Protein AF-A0AAD5G4I8-F1 (afdb_monomer_lite)

Radius of gyration: 45.03 Å; chains: 1; bounding box: 117×82×117 Å

Organism: Ambrosia artemisiifolia (NCBI:txid4212)

Secondary structure (DSSP, 8-state):
-----PPPPHHHHHHHHHTTTTTTS-S----------------------GGGSTTSSS------STTTTS-TTHHHHHHHHHHHHHHHHHHHHHHHHHHHHHHHHHHHHHHH----SSHHHHHHHHHHHHHHHHHHHHHHHHT--SS--SSS--THHHHHHIIIIIIHHHHHTS-TTTT--HHHHHHHHHHHHTTS--SS--SHHHHHHHHHHHGGGHHHHHHHHHHHHHHHHHHHHHHTSSGGGG-HHHHHHHHHHHHHHHHHHHHHHHHHHHHHHHHHHH---TTSTT---HHHHHHHHHHHHHHHHHHH-------------------------------------

Structure (mmCIF, N/CA/C/O backbone):
data_AF-A0AAD5G4I8-F1
#
_entry.id   AF-A0AAD5G4I8-F1
#
loop_
_atom_site.group_PDB
_atom_site.id
_atom_site.type_symbol
_atom_site.label_atom_id
_atom_site.label_alt_id
_atom_site.label_comp_id
_atom_site.label_asym_id
_atom_site.label_entity_id
_atom_site.label_seq_id
_atom_site.pdbx_PDB_ins_code
_atom_site.Cartn_x
_atom_site.Cartn_y
_atom_site.Cartn_z
_atom_site.occupancy
_atom_site.B_iso_or_equiv
_atom_site.auth_seq_id
_atom_site.auth_comp_id
_atom_site.auth_asym_id
_atom_site.auth_atom_id
_atom_site.pdbx_PDB_model_num
ATOM 1 N N . MET A 1 1 ? -0.154 5.100 29.509 1.00 30.19 1 MET A N 1
ATOM 2 C CA . MET A 1 1 ? 1.284 4.793 29.383 1.00 30.19 1 MET A CA 1
ATOM 3 C C . MET A 1 1 ? 1.665 4.876 27.923 1.00 30.19 1 MET A C 1
ATOM 5 O O . MET A 1 1 ? 1.081 4.149 27.126 1.00 30.19 1 MET A O 1
ATOM 9 N N . GLN A 1 2 ? 2.658 5.707 27.605 1.00 32.97 2 GLN A N 1
ATOM 10 C CA . GLN A 1 2 ? 3.471 5.519 26.409 1.00 32.97 2 GLN A CA 1
ATOM 11 C C . GLN A 1 2 ? 4.283 4.236 26.650 1.00 32.97 2 GLN A C 1
ATOM 13 O O . GLN A 1 2 ? 5.222 4.248 27.445 1.00 32.97 2 GLN A O 1
ATOM 18 N N . LYS A 1 3 ? 3.885 3.107 26.061 1.00 29.80 3 LYS A N 1
ATOM 19 C CA . LYS A 1 3 ? 4.834 2.006 25.874 1.00 29.80 3 LYS A CA 1
ATOM 20 C C . LYS A 1 3 ? 5.597 2.316 24.597 1.00 29.80 3 LYS A C 1
ATOM 22 O O . LYS A 1 3 ? 4.976 2.653 23.593 1.00 29.80 3 LYS A O 1
ATOM 27 N N . HIS A 1 4 ? 6.920 2.211 24.651 1.00 31.14 4 HIS A N 1
ATOM 28 C CA . HIS A 1 4 ? 7.711 2.073 23.438 1.00 31.14 4 HIS A CA 1
ATOM 29 C C . HIS A 1 4 ? 7.167 0.864 22.666 1.00 31.14 4 HIS A C 1
ATOM 31 O O . HIS A 1 4 ? 7.179 -0.252 23.186 1.00 31.14 4 HIS A O 1
ATOM 37 N N . LEU A 1 5 ? 6.658 1.095 21.456 1.00 30.95 5 LEU A N 1
ATOM 38 C CA . LEU A 1 5 ? 6.799 0.099 20.406 1.00 30.95 5 LEU A CA 1
ATOM 39 C C . LEU A 1 5 ? 8.209 0.297 19.870 1.00 30.95 5 LEU A C 1
ATOM 41 O O . LEU A 1 5 ? 8.486 1.305 19.217 1.00 30.95 5 LEU A O 1
ATOM 45 N N . ASP A 1 6 ? 9.105 -0.620 20.214 1.00 31.70 6 ASP A N 1
ATOM 46 C CA . ASP A 1 6 ? 10.438 -0.609 19.635 1.00 31.70 6 ASP A CA 1
ATOM 47 C C . ASP A 1 6 ? 10.321 -0.867 18.121 1.00 31.70 6 ASP A C 1
ATOM 49 O O . ASP A 1 6 ? 9.526 -1.720 17.707 1.00 31.70 6 ASP A O 1
ATOM 53 N N . PRO A 1 7 ? 11.048 -0.121 17.268 1.00 37.78 7 PRO A N 1
ATOM 54 C CA . PRO A 1 7 ? 11.005 -0.351 15.833 1.00 37.78 7 PRO A CA 1
ATOM 55 C C . PRO A 1 7 ? 11.472 -1.770 15.508 1.00 37.78 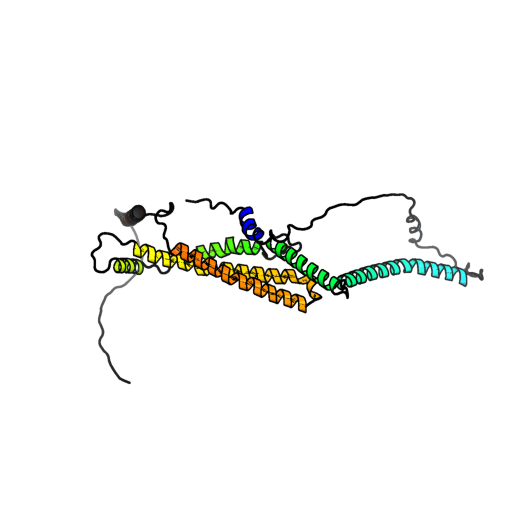7 PRO A C 1
ATOM 57 O O . PRO A 1 7 ? 12.568 -2.166 15.907 1.00 37.78 7 PRO A O 1
ATOM 60 N N . TRP A 1 8 ? 10.653 -2.503 14.749 1.00 37.31 8 TRP A N 1
ATOM 61 C CA . TRP A 1 8 ? 11.014 -3.797 14.168 1.00 37.31 8 TRP A CA 1
ATOM 62 C C . TRP A 1 8 ? 12.380 -3.685 13.487 1.00 37.31 8 TRP A C 1
ATOM 64 O O . TRP A 1 8 ? 12.605 -2.778 12.679 1.00 37.31 8 TRP A O 1
ATOM 74 N N . SER A 1 9 ? 13.301 -4.581 13.827 1.00 35.59 9 SER A N 1
ATOM 75 C CA . SER A 1 9 ? 14.673 -4.497 13.343 1.00 35.59 9 SER A CA 1
ATOM 76 C C . SER A 1 9 ? 14.735 -4.785 11.842 1.00 35.59 9 SER A C 1
ATOM 78 O O . SER A 1 9 ? 13.997 -5.622 11.317 1.00 35.59 9 SER A O 1
ATOM 80 N N . SER A 1 10 ? 15.667 -4.152 11.122 1.00 41.00 10 SER A N 1
ATOM 81 C CA . SER A 1 10 ? 15.856 -4.428 9.686 1.00 41.00 10 SER A CA 1
ATOM 82 C C . SER A 1 10 ? 16.196 -5.901 9.398 1.00 41.00 10 SER A C 1
ATOM 84 O O . SER A 1 10 ? 15.961 -6.385 8.293 1.00 41.00 10 SER A O 1
ATOM 86 N N . SER A 1 11 ? 16.702 -6.632 10.397 1.00 33.00 11 SER A N 1
ATOM 87 C CA . SER A 1 11 ? 16.906 -8.085 10.370 1.00 33.00 11 SER A CA 1
ATOM 88 C C . SER A 1 11 ? 15.609 -8.899 10.271 1.00 33.00 11 SER A C 1
ATOM 90 O O . SER A 1 11 ? 15.616 -9.956 9.647 1.00 33.00 11 SER A O 1
ATOM 92 N N . GLU A 1 12 ? 14.496 -8.429 10.836 1.00 37.12 12 GLU A N 1
ATOM 93 C CA . GLU A 1 12 ? 13.219 -9.160 10.825 1.00 37.12 12 GLU A CA 1
ATOM 94 C C . GLU A 1 12 ? 12.509 -9.022 9.469 1.00 37.12 12 GLU A C 1
ATOM 96 O O . GLU A 1 12 ? 12.056 -10.020 8.908 1.00 37.12 12 GLU A O 1
ATOM 101 N N . TYR A 1 13 ? 12.546 -7.833 8.855 1.00 41.31 13 TYR A N 1
ATOM 102 C CA . TYR A 1 13 ? 12.122 -7.644 7.458 1.00 41.31 13 TYR A CA 1
ATOM 103 C C . TYR A 1 13 ? 12.983 -8.448 6.462 1.00 41.31 13 TYR A C 1
ATOM 105 O O . TYR A 1 13 ? 12.476 -8.956 5.458 1.00 41.31 13 TYR A O 1
ATOM 113 N N . ALA A 1 14 ? 14.278 -8.619 6.750 1.00 34.28 14 ALA A N 1
ATOM 114 C CA . ALA A 1 14 ? 15.173 -9.457 5.952 1.00 34.28 14 ALA A CA 1
ATOM 115 C C . ALA A 1 14 ? 14.933 -10.972 6.142 1.00 34.28 14 ALA A C 1
ATOM 117 O O . ALA A 1 14 ? 15.264 -11.761 5.255 1.00 34.28 14 ALA A O 1
ATOM 118 N N . ALA A 1 15 ? 14.349 -11.407 7.264 1.00 33.91 15 ALA A N 1
ATOM 119 C CA . ALA A 1 15 ? 14.127 -12.827 7.542 1.00 33.91 15 ALA A CA 1
ATOM 120 C C . ALA A 1 15 ? 13.050 -13.444 6.629 1.00 33.91 15 ALA A C 1
ATOM 122 O O . ALA A 1 15 ? 13.239 -14.545 6.110 1.00 33.91 15 ALA A O 1
ATOM 123 N N . MET A 1 16 ? 11.954 -12.720 6.368 1.00 34.59 16 MET A N 1
ATOM 124 C CA . MET A 1 16 ? 10.873 -13.199 5.489 1.00 34.59 16 MET A CA 1
ATOM 125 C C . MET A 1 16 ? 11.272 -13.272 4.007 1.00 34.59 16 MET A C 1
ATOM 127 O O . MET A 1 16 ? 10.704 -14.066 3.263 1.00 34.59 16 MET A O 1
ATOM 131 N N . THR A 1 17 ? 12.253 -12.479 3.568 1.00 36.94 17 THR A N 1
ATOM 132 C CA . THR A 1 17 ? 12.721 -12.457 2.169 1.00 36.94 17 THR A CA 1
ATOM 133 C C . THR A 1 17 ? 13.826 -13.477 1.882 1.00 36.94 17 THR A C 1
ATOM 135 O O . THR A 1 17 ? 13.876 -14.027 0.783 1.00 36.94 17 THR A O 1
ATOM 138 N N . ASN A 1 18 ? 14.686 -13.799 2.854 1.00 33.69 18 ASN A N 1
ATOM 139 C CA . ASN A 1 18 ? 15.814 -14.717 2.631 1.00 33.69 18 ASN A CA 1
ATOM 140 C C . ASN A 1 18 ? 15.456 -16.214 2.723 1.00 33.69 18 ASN A C 1
ATOM 142 O O . ASN A 1 18 ? 16.206 -17.045 2.211 1.00 33.69 18 ASN A O 1
ATOM 146 N N . ALA A 1 19 ? 14.302 -16.573 3.297 1.00 32.50 19 ALA A N 1
ATOM 147 C CA . ALA A 1 19 ? 13.879 -17.970 3.469 1.00 32.50 19 ALA A CA 1
ATOM 148 C C . ALA A 1 19 ? 13.586 -18.733 2.154 1.00 32.50 19 ALA A C 1
ATOM 150 O O . ALA A 1 19 ? 13.509 -19.958 2.172 1.00 32.50 19 ALA A O 1
ATOM 151 N N . VAL A 1 20 ? 13.436 -18.033 1.022 1.00 35.66 20 VAL A N 1
ATOM 152 C CA . VAL A 1 20 ? 13.152 -18.632 -0.302 1.00 35.66 20 VAL A CA 1
ATOM 153 C C . VAL A 1 20 ? 14.383 -18.627 -1.225 1.00 35.66 20 VAL A C 1
ATOM 155 O O . VAL A 1 20 ? 14.449 -19.401 -2.176 1.00 35.66 20 VAL A O 1
ATOM 158 N N . MET A 1 21 ? 15.388 -17.790 -0.947 1.00 34.56 21 MET A N 1
ATOM 159 C CA . MET A 1 21 ? 16.513 -17.549 -1.866 1.00 34.56 21 MET A CA 1
ATOM 160 C C . MET A 1 21 ? 17.719 -18.484 -1.643 1.00 34.56 21 MET A C 1
ATOM 162 O O . MET A 1 21 ? 18.584 -18.604 -2.510 1.00 34.56 21 MET A O 1
ATOM 166 N N . PHE A 1 22 ? 17.800 -19.147 -0.484 1.00 31.77 22 PHE A N 1
ATOM 167 C CA . PHE A 1 22 ? 19.028 -19.818 -0.032 1.00 31.77 22 PHE A CA 1
ATOM 168 C C . PHE A 1 22 ? 19.237 -21.261 -0.536 1.00 31.77 22 PHE A C 1
ATOM 170 O O . PHE A 1 22 ? 20.333 -21.794 -0.382 1.00 31.77 22 PHE A O 1
ATOM 177 N N . ASP A 1 23 ? 18.234 -21.885 -1.164 1.00 32.41 23 ASP A N 1
ATOM 178 C CA . ASP A 1 23 ? 18.285 -23.301 -1.590 1.00 32.41 23 ASP A CA 1
ATOM 179 C C . ASP A 1 23 ? 18.800 -23.503 -3.037 1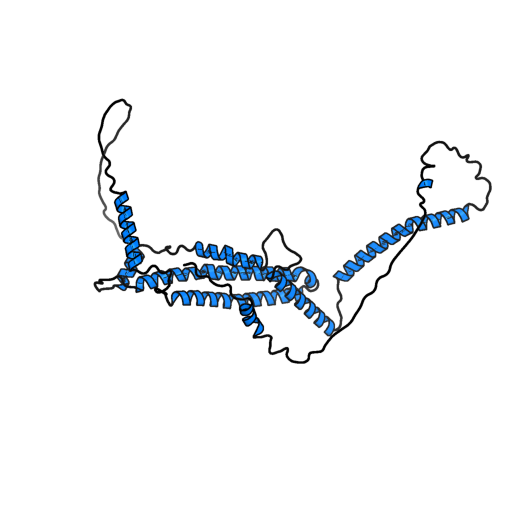.00 32.41 23 ASP A C 1
ATOM 181 O O . ASP A 1 23 ? 18.951 -24.625 -3.515 1.00 32.41 23 ASP A O 1
ATOM 185 N N . VAL A 1 24 ? 19.089 -22.411 -3.762 1.00 34.56 24 VAL A N 1
ATOM 186 C CA . VAL A 1 24 ? 19.434 -22.443 -5.203 1.00 34.56 24 VAL A CA 1
ATOM 187 C C . VAL A 1 24 ? 20.889 -22.042 -5.495 1.00 34.56 24 VAL A C 1
ATOM 189 O O . VAL A 1 24 ? 21.464 -22.502 -6.479 1.00 34.56 24 VAL A O 1
ATOM 192 N N . LEU A 1 25 ? 21.519 -21.221 -4.647 1.00 31.67 25 LEU A N 1
ATOM 193 C CA . LEU A 1 25 ? 22.818 -20.582 -4.925 1.00 31.67 25 LEU A CA 1
ATOM 194 C C . LEU A 1 25 ? 23.975 -21.122 -4.064 1.00 31.67 25 LEU A C 1
ATOM 196 O O . LEU A 1 25 ? 24.821 -20.369 -3.588 1.00 31.67 25 LEU A O 1
ATOM 200 N N . LEU A 1 26 ? 24.027 -22.447 -3.888 1.00 32.38 26 LEU A N 1
ATOM 201 C CA . LEU A 1 26 ? 25.109 -23.145 -3.172 1.00 32.38 26 LEU A CA 1
ATOM 202 C C . LEU A 1 26 ? 25.827 -24.200 -4.040 1.00 32.38 26 LEU A C 1
ATOM 204 O O . LEU A 1 26 ? 26.319 -25.215 -3.546 1.00 32.38 26 LEU A O 1
ATOM 208 N N . LYS A 1 27 ? 25.908 -23.943 -5.352 1.00 33.22 27 LYS A N 1
ATOM 209 C CA . LYS A 1 27 ? 26.786 -24.652 -6.294 1.00 33.22 27 LYS A CA 1
ATOM 210 C C . LYS A 1 27 ? 27.560 -23.669 -7.173 1.00 33.22 27 LYS A C 1
ATOM 212 O O . LYS A 1 27 ? 27.016 -22.662 -7.605 1.00 33.22 27 LYS A O 1
ATOM 217 N N . ASP A 1 28 ? 28.815 -24.031 -7.423 1.00 29.05 28 ASP A N 1
ATOM 218 C CA . ASP A 1 28 ? 29.695 -23.536 -8.487 1.00 29.05 28 ASP A CA 1
ATOM 219 C C . ASP A 1 28 ? 29.985 -22.017 -8.506 1.00 29.05 28 ASP A C 1
ATOM 221 O O . ASP A 1 28 ? 29.555 -21.279 -9.389 1.00 29.05 28 ASP A O 1
ATOM 225 N N . GLY A 1 29 ? 30.808 -21.555 -7.556 1.00 30.61 29 GLY A N 1
ATOM 226 C CA . GLY A 1 29 ? 31.489 -20.251 -7.638 1.00 30.61 29 GLY A CA 1
ATOM 227 C C . GLY A 1 29 ? 32.906 -20.350 -8.230 1.00 30.61 29 GLY A C 1
ATOM 228 O O . GLY A 1 29 ? 33.532 -21.404 -8.149 1.00 30.61 29 GLY A O 1
ATOM 229 N N . VAL A 1 30 ? 33.445 -19.246 -8.774 1.00 28.61 30 VAL A N 1
ATOM 230 C CA . VAL A 1 30 ? 34.886 -19.052 -9.078 1.00 28.61 30 VAL A CA 1
ATOM 231 C C . VAL A 1 30 ? 35.234 -17.548 -9.186 1.00 28.61 30 VAL A C 1
ATOM 233 O O . VAL A 1 30 ? 34.347 -16.701 -9.139 1.00 28.61 30 VAL A O 1
ATOM 236 N N . ILE A 1 31 ? 36.530 -17.207 -9.223 1.00 28.59 31 ILE A N 1
ATOM 237 C CA . ILE A 1 31 ? 37.108 -15.967 -8.668 1.00 28.59 31 ILE A CA 1
ATOM 238 C C . ILE A 1 31 ? 37.869 -15.079 -9.697 1.00 28.59 31 ILE A C 1
ATOM 240 O O . ILE A 1 31 ? 38.661 -15.598 -10.472 1.00 28.59 31 ILE A O 1
ATOM 244 N N . ASN A 1 32 ? 37.767 -13.747 -9.522 1.00 28.84 32 ASN A N 1
ATOM 245 C CA . ASN A 1 32 ? 38.851 -12.721 -9.530 1.00 28.84 32 ASN A CA 1
ATOM 246 C C . ASN A 1 32 ? 39.501 -12.078 -10.806 1.00 28.84 32 ASN A C 1
ATOM 248 O O . ASN A 1 32 ? 39.995 -12.758 -11.698 1.00 28.84 32 ASN A O 1
ATOM 252 N N . SER A 1 33 ? 39.760 -10.756 -10.671 1.00 29.09 33 SER A N 1
ATOM 253 C CA . SER A 1 33 ? 41.022 -9.990 -10.943 1.00 29.09 33 SER A CA 1
ATOM 254 C C . SER A 1 33 ? 41.371 -9.273 -12.286 1.00 29.09 33 SER A C 1
ATOM 256 O O . SER A 1 33 ? 41.194 -9.817 -13.369 1.00 29.09 33 SER A O 1
ATOM 258 N N . GLY A 1 34 ? 42.002 -8.076 -12.153 1.00 25.86 34 GLY A N 1
ATOM 259 C CA . GLY A 1 34 ? 42.704 -7.244 -13.180 1.00 25.86 34 GLY A CA 1
ATOM 260 C C . GLY A 1 34 ? 41.844 -6.161 -13.880 1.00 25.86 34 GLY A C 1
ATOM 261 O O . GLY A 1 34 ? 40.664 -6.407 -14.089 1.00 25.86 34 GLY A O 1
ATOM 262 N N . GLY A 1 35 ? 42.292 -4.952 -14.286 1.00 26.86 35 GLY A N 1
ATOM 263 C CA . GLY A 1 35 ? 43.590 -4.219 -14.246 1.00 26.86 35 GLY A CA 1
ATOM 264 C C . GLY A 1 35 ? 43.816 -3.408 -15.559 1.00 26.86 35 GLY A C 1
ATOM 265 O O . GLY A 1 35 ? 43.422 -3.901 -16.610 1.00 26.86 35 GLY A O 1
ATOM 266 N N . ASP A 1 36 ? 44.415 -2.203 -15.655 1.00 25.17 36 ASP A N 1
ATOM 267 C CA . ASP A 1 36 ? 44.951 -1.232 -14.668 1.00 25.17 36 ASP A CA 1
ATOM 268 C C . ASP A 1 36 ? 45.035 0.224 -15.276 1.00 25.17 36 ASP A C 1
ATOM 270 O O . ASP A 1 36 ? 44.140 0.618 -16.022 1.00 25.17 36 ASP A O 1
ATOM 274 N N . THR A 1 37 ? 46.066 1.039 -14.975 1.00 28.28 37 THR A N 1
ATOM 275 C CA . THR A 1 37 ? 46.135 2.531 -15.085 1.00 2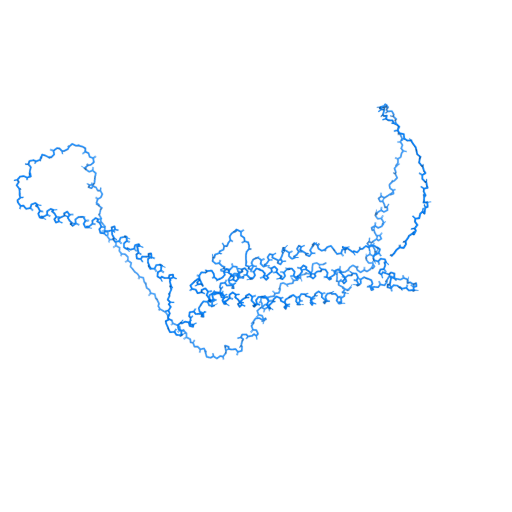8.28 37 THR A CA 1
ATOM 276 C C . THR A 1 37 ? 47.173 3.064 -16.113 1.00 28.28 37 THR A C 1
ATOM 278 O O . THR A 1 37 ? 48.069 2.306 -16.471 1.00 28.28 37 THR A O 1
ATOM 281 N N . THR A 1 38 ? 47.137 4.358 -16.538 1.00 26.25 38 THR A N 1
ATOM 282 C CA . THR A 1 38 ? 48.308 5.293 -16.764 1.00 26.25 38 THR A CA 1
ATOM 283 C C . THR A 1 38 ? 47.903 6.694 -17.333 1.00 26.25 38 THR A C 1
ATOM 285 O O . THR A 1 38 ? 46.816 6.853 -17.879 1.00 26.25 38 THR A O 1
ATOM 288 N N . VAL A 1 39 ? 48.765 7.726 -17.180 1.00 26.50 39 VAL A N 1
ATOM 289 C CA . VAL A 1 39 ? 48.616 9.182 -17.510 1.00 26.50 39 VAL A CA 1
ATOM 290 C C . VAL A 1 39 ? 49.921 9.736 -18.152 1.00 26.50 39 VAL A C 1
ATOM 292 O O . VAL A 1 39 ? 50.941 9.104 -17.907 1.00 26.50 39 VAL A O 1
ATOM 295 N N . ILE A 1 40 ? 49.926 10.871 -18.912 1.00 26.44 40 ILE A N 1
ATOM 296 C CA . ILE A 1 40 ? 51.051 11.854 -19.184 1.00 26.44 40 ILE A CA 1
ATOM 297 C C . ILE A 1 40 ? 50.682 12.864 -20.331 1.00 26.44 40 ILE A C 1
ATOM 299 O O . ILE A 1 40 ? 49.738 12.603 -21.067 1.00 26.44 40 ILE A O 1
ATOM 303 N N . SER A 1 41 ? 51.424 13.960 -20.627 1.00 26.34 41 SER A N 1
ATOM 304 C CA . SER A 1 41 ? 51.411 15.317 -20.004 1.00 26.34 41 SER A CA 1
ATOM 305 C C . SER A 1 41 ? 52.277 16.367 -20.778 1.00 26.34 41 SER A C 1
ATOM 307 O O . SER A 1 41 ? 53.381 16.020 -21.186 1.00 26.34 41 SER A O 1
ATOM 309 N N . GLY A 1 42 ? 51.874 17.655 -20.856 1.00 25.61 42 GLY A N 1
ATOM 310 C CA . GLY A 1 42 ? 52.710 18.826 -21.283 1.00 25.61 42 GLY A CA 1
ATOM 311 C C . GLY A 1 42 ? 52.903 19.052 -22.808 1.00 25.61 42 GLY A C 1
ATOM 312 O O . GLY A 1 42 ? 52.572 18.171 -23.589 1.00 25.61 42 GLY A O 1
ATOM 313 N N . GLY A 1 43 ? 53.410 20.194 -23.327 1.00 23.72 43 GLY A N 1
ATOM 314 C CA . GLY A 1 43 ? 53.703 21.522 -22.734 1.00 23.72 43 GLY A CA 1
ATOM 315 C C . GLY A 1 43 ? 54.559 22.461 -23.645 1.00 23.72 43 GLY A C 1
ATOM 316 O O . GLY A 1 43 ? 55.515 21.986 -24.242 1.00 23.72 43 GLY A O 1
ATOM 317 N N . ALA A 1 44 ? 54.257 23.781 -23.679 1.00 27.20 44 ALA A N 1
ATOM 318 C CA . ALA A 1 44 ? 54.952 24.900 -24.393 1.00 27.20 44 ALA A CA 1
ATOM 319 C C . ALA A 1 44 ? 54.980 24.886 -25.958 1.00 27.20 44 ALA A C 1
ATOM 321 O O . ALA A 1 44 ? 54.911 23.828 -26.565 1.00 27.20 44 ALA A O 1
ATOM 322 N N . GLY A 1 45 ? 55.083 26.018 -26.690 1.00 26.14 45 GLY A N 1
ATOM 323 C CA . GLY A 1 45 ? 54.954 27.446 -26.318 1.00 26.14 45 GLY A CA 1
ATOM 324 C C . GLY A 1 45 ? 55.403 28.461 -27.412 1.00 26.14 45 GLY A C 1
ATOM 325 O O . GLY A 1 45 ? 56.140 28.089 -28.318 1.00 26.14 45 GLY A O 1
ATOM 326 N N . ALA A 1 46 ? 55.025 29.745 -27.231 1.00 27.55 46 ALA A N 1
ATOM 327 C CA . ALA A 1 46 ? 55.582 31.002 -27.808 1.00 27.55 46 ALA A CA 1
ATOM 328 C C . ALA A 1 46 ? 54.950 31.719 -29.049 1.00 27.55 46 ALA A C 1
ATOM 330 O O . ALA A 1 46 ? 54.755 31.142 -30.112 1.00 27.55 46 ALA A O 1
ATOM 331 N N . VAL A 1 47 ? 54.821 33.053 -28.874 1.00 30.67 47 VAL A N 1
ATOM 332 C CA . VAL A 1 47 ? 54.589 34.200 -29.804 1.00 30.67 47 VAL A CA 1
ATOM 333 C C . VAL A 1 47 ? 53.194 34.388 -30.446 1.00 30.67 47 VAL A C 1
ATOM 335 O O . VAL A 1 47 ? 52.612 33.478 -31.026 1.00 30.67 47 VAL A O 1
ATOM 338 N N . ASN A 1 48 ? 52.682 35.628 -30.362 1.00 31.92 48 ASN A N 1
ATOM 339 C CA . ASN A 1 48 ? 51.321 36.045 -30.736 1.00 31.92 48 ASN A CA 1
ATOM 340 C C . ASN A 1 48 ? 51.290 36.859 -32.047 1.00 31.92 48 ASN A C 1
ATOM 342 O O . ASN A 1 48 ? 52.262 37.530 -32.384 1.00 31.92 48 ASN A O 1
ATOM 346 N N . GLY A 1 49 ? 50.148 36.861 -32.748 1.00 31.50 49 GLY A N 1
ATOM 347 C CA . GLY A 1 49 ? 49.950 37.576 -34.023 1.00 31.50 49 GLY A CA 1
ATOM 348 C C . GLY A 1 49 ? 49.069 38.835 -33.975 1.00 31.50 49 GLY A C 1
ATOM 349 O O . GLY A 1 49 ? 48.713 39.353 -35.031 1.00 31.50 49 GLY A O 1
ATOM 350 N N . GLU A 1 50 ? 48.674 39.321 -32.794 1.00 39.59 50 GLU A N 1
ATOM 351 C CA . GLU A 1 50 ? 47.651 40.380 -32.664 1.00 39.59 50 GLU A CA 1
ATOM 352 C C . GLU A 1 50 ? 48.145 41.807 -32.985 1.00 39.59 50 GLU A C 1
ATOM 354 O O . GLU A 1 50 ? 47.329 42.690 -33.244 1.00 39.59 50 GLU A O 1
ATOM 359 N N . GLU A 1 51 ? 49.458 42.054 -33.057 1.00 36.84 51 GLU A N 1
ATOM 360 C CA . GLU A 1 51 ? 49.996 43.402 -33.327 1.00 36.84 51 GLU A CA 1
ATOM 361 C C . GLU A 1 51 ? 49.871 43.858 -34.796 1.00 36.84 51 GLU A C 1
ATOM 363 O O . GLU A 1 51 ? 49.968 45.052 -35.077 1.00 36.84 51 GLU A O 1
ATOM 368 N N . LEU A 1 52 ? 49.598 42.954 -35.746 1.00 32.19 52 LEU A N 1
ATOM 369 C CA . LEU A 1 52 ? 49.507 43.300 -37.175 1.00 32.19 52 LEU A CA 1
ATOM 370 C C . LEU A 1 52 ? 48.120 43.776 -37.644 1.00 32.19 52 LEU A C 1
ATOM 372 O O . LEU A 1 52 ? 47.990 44.220 -38.785 1.00 32.19 52 LEU A O 1
ATOM 376 N N . TYR A 1 53 ? 47.084 43.726 -36.799 1.00 36.47 53 TYR A N 1
ATOM 377 C CA . TYR A 1 53 ? 45.715 44.068 -37.219 1.00 36.47 53 TYR A CA 1
ATOM 378 C C . TYR A 1 53 ? 45.368 45.568 -37.097 1.00 36.47 53 TYR A C 1
ATOM 380 O O . TYR A 1 53 ? 44.434 46.046 -37.740 1.00 36.47 53 TYR A O 1
ATOM 388 N N . ASN A 1 54 ? 46.138 46.342 -36.321 1.00 33.53 54 ASN A N 1
ATOM 389 C CA . ASN A 1 54 ? 45.789 47.725 -35.953 1.00 33.53 54 ASN A CA 1
ATOM 390 C C . ASN A 1 54 ? 46.370 48.830 -36.863 1.00 33.53 54 ASN A C 1
ATOM 392 O O . ASN A 1 54 ? 46.136 50.007 -36.602 1.00 33.53 54 ASN A O 1
ATOM 396 N N . CYS A 1 55 ? 47.070 48.492 -37.954 1.00 30.25 55 CYS A N 1
ATOM 397 C CA . CYS A 1 55 ? 47.635 49.482 -38.894 1.00 30.25 55 CYS A CA 1
ATOM 398 C C . CYS A 1 55 ? 46.815 49.723 -40.178 1.00 30.25 55 CYS A C 1
ATOM 400 O O . CYS A 1 55 ? 47.228 50.526 -41.009 1.00 30.25 55 CYS A O 1
ATOM 402 N N . VAL A 1 56 ? 45.660 49.066 -40.351 1.00 36.22 56 VAL A N 1
ATOM 403 C CA . VAL A 1 56 ? 44.770 49.252 -41.526 1.00 36.22 56 VAL A CA 1
ATOM 404 C C . VAL A 1 56 ? 43.419 49.887 -41.135 1.00 36.22 56 VAL A C 1
ATOM 406 O O . VAL A 1 56 ? 42.604 50.226 -41.987 1.00 36.22 56 VAL A O 1
ATOM 409 N N . ALA A 1 57 ? 43.197 50.141 -39.841 1.00 40.75 57 ALA A N 1
ATOM 410 C CA . ALA A 1 57 ? 42.031 50.852 -39.307 1.00 40.75 57 ALA A CA 1
ATOM 411 C C . ALA A 1 57 ? 42.269 52.378 -39.196 1.00 40.75 57 ALA A C 1
ATOM 413 O O . ALA A 1 57 ? 41.939 53.003 -38.191 1.00 40.75 57 ALA A O 1
ATOM 414 N N . GLY A 1 58 ? 42.862 52.980 -40.231 1.00 30.23 58 GLY A N 1
ATOM 415 C CA . GLY A 1 58 ? 43.148 54.415 -40.319 1.00 30.23 58 GLY A CA 1
ATOM 416 C C . GLY A 1 58 ? 43.122 54.877 -41.776 1.00 30.23 58 GLY A C 1
ATOM 417 O O . GLY A 1 58 ? 43.654 54.201 -42.652 1.00 30.23 58 GLY A O 1
ATOM 418 N N . GLY A 1 59 ? 42.443 55.991 -42.058 1.00 33.88 59 GLY A N 1
ATOM 419 C CA . GLY A 1 59 ? 42.205 56.442 -43.432 1.00 33.88 59 GLY A CA 1
ATOM 420 C C . GLY A 1 59 ? 43.423 57.089 -44.101 1.00 33.88 59 GLY A C 1
ATOM 421 O O . GLY A 1 59 ? 44.257 57.692 -43.434 1.00 33.88 59 GLY A O 1
ATOM 422 N N . GLY A 1 60 ? 43.460 57.044 -45.438 1.00 40.25 60 GLY A N 1
ATOM 423 C CA . GLY A 1 60 ? 44.365 57.871 -46.247 1.00 40.25 60 GLY A CA 1
ATOM 424 C C . GLY A 1 60 ? 45.638 57.184 -46.750 1.00 40.25 60 GLY A C 1
ATOM 425 O O . GLY A 1 60 ? 46.739 57.623 -46.437 1.00 40.25 60 GLY A O 1
ATOM 426 N N . CYS A 1 61 ? 45.502 56.166 -47.607 1.00 32.47 61 CYS A N 1
ATOM 427 C CA . CYS A 1 61 ? 46.589 55.718 -48.487 1.00 32.47 61 CYS A CA 1
ATOM 428 C C . CYS A 1 61 ? 46.064 55.446 -49.901 1.00 32.47 61 CYS A C 1
ATOM 430 O O . CYS A 1 61 ? 45.589 54.359 -50.220 1.00 32.47 61 CYS A O 1
ATOM 432 N N . GLU A 1 62 ? 46.166 56.465 -50.753 1.00 41.50 62 GLU A N 1
ATOM 433 C CA . GLU A 1 62 ? 45.862 56.408 -52.184 1.00 41.50 62 GLU A CA 1
ATOM 434 C C . GLU A 1 62 ? 47.006 55.695 -52.932 1.00 41.50 62 GLU A C 1
ATOM 436 O O . GLU A 1 62 ? 47.850 56.307 -53.589 1.00 41.50 62 GLU A O 1
ATOM 441 N N . ILE A 1 63 ? 47.088 54.370 -52.772 1.00 37.38 63 ILE A N 1
ATOM 442 C CA . ILE A 1 63 ? 48.097 53.555 -53.457 1.00 37.38 63 ILE A CA 1
ATOM 443 C C . ILE A 1 63 ? 47.723 53.476 -54.941 1.00 37.38 63 ILE A C 1
ATOM 445 O O . ILE A 1 63 ? 46.776 52.793 -55.329 1.00 37.38 63 ILE A O 1
ATOM 449 N N . LYS A 1 64 ? 48.474 54.226 -55.754 1.00 34.31 64 LYS A N 1
ATOM 450 C CA . LYS A 1 64 ? 48.252 54.436 -57.191 1.00 34.31 64 LYS A CA 1
ATOM 451 C C . LYS A 1 64 ? 47.979 53.137 -57.953 1.00 34.31 64 LYS A C 1
ATOM 453 O O . LYS A 1 64 ? 48.745 52.181 -57.870 1.00 34.31 64 LYS A O 1
ATOM 458 N N . LEU A 1 65 ? 46.962 53.176 -58.812 1.00 35.47 65 LEU A N 1
ATOM 459 C CA . LEU A 1 65 ? 46.513 52.049 -59.639 1.00 35.47 65 LEU A CA 1
ATOM 460 C C . LEU A 1 65 ? 47.475 51.679 -60.797 1.00 35.47 65 LEU A C 1
ATOM 462 O O . LEU A 1 65 ? 47.190 50.772 -61.574 1.00 35.47 65 LEU A O 1
ATOM 466 N N . GLU A 1 66 ? 48.625 52.351 -60.917 1.00 36.53 66 GLU A N 1
ATOM 467 C CA . GLU A 1 66 ? 49.563 52.249 -62.050 1.00 36.53 66 GLU A CA 1
ATOM 468 C C . GLU A 1 66 ? 50.791 51.354 -61.781 1.00 36.53 66 GLU A C 1
ATOM 470 O O . GLU A 1 66 ? 51.885 51.604 -62.279 1.00 36.53 66 GLU A O 1
ATOM 475 N N . ALA A 1 67 ? 50.612 50.278 -61.011 1.00 35.50 67 ALA A N 1
ATOM 476 C CA . ALA A 1 67 ? 51.606 49.202 -60.863 1.00 35.50 67 ALA A CA 1
ATOM 477 C C . ALA A 1 67 ? 51.155 47.858 -61.482 1.00 35.50 67 ALA A C 1
ATOM 479 O O . ALA A 1 67 ? 51.896 46.881 -61.456 1.00 35.50 67 ALA A O 1
ATOM 480 N N . LEU A 1 68 ? 49.945 47.797 -62.055 1.00 39.84 68 LEU A N 1
ATOM 481 C CA . LEU A 1 68 ? 49.288 46.558 -62.503 1.00 39.84 68 LEU A CA 1
ATOM 482 C C . LEU A 1 68 ? 49.530 46.173 -63.978 1.00 39.84 68 LEU A C 1
ATOM 484 O O . LEU A 1 68 ? 48.943 45.207 -64.459 1.00 39.84 68 LEU A O 1
ATOM 488 N N . LEU A 1 69 ? 50.389 46.897 -64.706 1.00 39.69 69 LEU A N 1
ATOM 489 C CA . LEU A 1 69 ? 50.601 46.703 -66.153 1.00 39.69 69 LEU A CA 1
ATOM 490 C C . LEU A 1 69 ? 51.800 45.813 -66.540 1.00 39.69 69 LEU A C 1
ATOM 492 O O . LEU A 1 69 ? 52.059 45.643 -67.728 1.00 39.69 69 LEU A O 1
ATOM 496 N N . PHE A 1 70 ? 52.506 45.205 -65.581 1.00 45.31 70 PHE A N 1
ATOM 497 C CA . PHE A 1 70 ? 53.590 44.251 -65.863 1.00 45.31 70 PHE A CA 1
ATOM 498 C C . PHE A 1 70 ? 53.579 43.047 -64.909 1.00 45.31 70 PHE A C 1
ATOM 500 O O . PHE A 1 70 ? 54.163 43.113 -63.833 1.00 45.31 70 PHE A O 1
ATOM 507 N N . LEU A 1 71 ? 52.962 41.936 -65.340 1.00 40.44 71 LEU A N 1
ATOM 508 C CA . LEU A 1 71 ? 53.444 40.550 -65.150 1.00 40.44 71 LEU A CA 1
ATOM 509 C C . LEU A 1 71 ? 52.448 39.537 -65.769 1.00 40.44 71 LEU A C 1
ATOM 511 O O . LEU A 1 71 ? 51.326 39.420 -65.274 1.00 40.44 71 LEU A O 1
ATOM 515 N N . PRO A 1 72 ? 52.833 38.724 -66.776 1.00 45.94 72 PRO A N 1
ATOM 516 C CA . PRO A 1 72 ? 51.963 37.700 -67.376 1.00 45.94 72 PRO A CA 1
ATOM 517 C C . PRO A 1 72 ? 51.824 36.425 -66.510 1.00 45.94 72 PRO A C 1
ATOM 519 O O . PRO A 1 72 ? 51.680 35.325 -67.033 1.00 45.94 72 PRO A O 1
ATOM 522 N N . SER A 1 73 ? 51.902 36.554 -65.181 1.00 45.06 73 SER A N 1
ATOM 523 C CA . SER A 1 73 ? 51.939 35.433 -64.219 1.00 45.06 73 SER A CA 1
ATOM 524 C C . SER A 1 73 ? 50.893 35.542 -63.100 1.00 45.06 73 SER A C 1
ATOM 526 O O . SER A 1 73 ? 50.788 34.654 -62.256 1.00 45.06 73 SER A O 1
ATOM 528 N N . ILE A 1 74 ? 50.115 36.629 -63.086 1.00 51.44 74 ILE A N 1
ATOM 529 C CA . ILE A 1 74 ? 49.180 36.979 -62.003 1.00 51.44 74 ILE A CA 1
ATOM 530 C C . ILE A 1 74 ? 47.931 36.074 -61.994 1.00 51.44 74 ILE A C 1
ATOM 532 O O . ILE A 1 74 ? 47.409 35.745 -60.932 1.00 51.44 74 ILE A O 1
ATOM 536 N N . THR A 1 75 ? 47.465 35.605 -63.156 1.00 53.47 75 THR A N 1
ATOM 537 C CA . THR A 1 75 ? 46.190 34.869 -63.273 1.00 53.47 75 THR A CA 1
ATOM 538 C C . THR A 1 75 ? 46.191 33.483 -62.630 1.00 53.47 75 THR A C 1
ATOM 540 O O . THR A 1 75 ? 45.167 33.070 -62.099 1.00 53.47 75 THR A O 1
ATOM 543 N N . GLU A 1 76 ? 47.307 32.753 -62.675 1.00 53.94 76 GLU A N 1
ATOM 544 C CA . GLU A 1 76 ? 47.382 31.378 -62.158 1.00 53.94 76 GLU A CA 1
ATOM 545 C C . GLU A 1 76 ? 47.817 31.349 -60.687 1.00 53.94 76 GLU A C 1
ATOM 547 O O . GLU A 1 76 ? 47.174 30.714 -59.848 1.00 53.94 76 GLU A O 1
ATOM 552 N N . ILE A 1 77 ? 48.874 32.096 -60.351 1.00 55.84 77 ILE A N 1
ATOM 553 C CA . ILE A 1 77 ? 49.470 32.097 -59.012 1.00 55.84 77 ILE A CA 1
ATOM 554 C C . ILE A 1 77 ? 48.505 32.687 -57.975 1.00 55.84 77 ILE A C 1
ATOM 556 O O . ILE A 1 77 ? 48.340 32.108 -56.899 1.00 55.84 77 ILE A O 1
ATOM 560 N N . ASP A 1 78 ? 47.841 33.805 -58.276 1.00 66.88 78 ASP A N 1
ATOM 561 C CA . ASP A 1 78 ? 46.966 34.458 -57.297 1.00 66.88 78 ASP A CA 1
ATOM 562 C C . ASP A 1 78 ? 45.579 33.804 -57.220 1.00 66.88 78 ASP A C 1
ATOM 564 O O . ASP A 1 78 ? 44.988 33.767 -56.140 1.00 66.88 78 ASP A O 1
ATOM 568 N N . PHE A 1 79 ? 45.104 33.158 -58.294 1.00 77.00 79 PHE A N 1
ATOM 569 C CA . PHE A 1 79 ? 43.931 32.279 -58.227 1.00 77.00 79 PHE A CA 1
ATOM 570 C C . PHE A 1 79 ? 44.199 31.036 -57.364 1.00 77.00 79 PHE A C 1
ATOM 572 O O . PHE A 1 79 ? 43.367 30.679 -56.530 1.00 77.00 79 PHE A O 1
ATOM 579 N N . HIS A 1 80 ? 45.380 30.418 -57.484 1.00 80.38 80 HIS A N 1
ATOM 580 C CA . HIS A 1 80 ? 45.792 29.302 -56.628 1.00 80.38 80 HIS A CA 1
ATOM 581 C C . HIS A 1 80 ? 45.884 29.732 -55.149 1.00 80.38 80 HIS A C 1
ATOM 583 O O . HIS A 1 80 ? 45.295 29.075 -54.287 1.00 80.38 80 HIS A O 1
ATOM 589 N N . LYS A 1 81 ? 46.525 30.872 -54.841 1.00 81.38 81 LYS A N 1
ATOM 590 C CA . LYS A 1 81 ? 46.545 31.435 -53.473 1.00 81.38 81 LYS A CA 1
ATOM 591 C C . LYS A 1 81 ? 45.134 31.695 -52.939 1.00 81.38 81 LYS A C 1
ATOM 593 O O . LYS A 1 81 ? 44.834 31.296 -51.815 1.00 81.38 81 LYS A O 1
ATOM 598 N N . LEU A 1 82 ? 44.264 32.319 -53.737 1.00 84.94 82 LEU A N 1
ATOM 599 C CA . LEU A 1 82 ? 42.884 32.633 -53.358 1.00 84.94 82 LEU A CA 1
ATOM 600 C C . LEU A 1 82 ? 42.055 31.365 -53.104 1.00 84.94 82 LEU A C 1
ATOM 602 O O . LEU A 1 82 ? 41.311 31.313 -52.124 1.00 84.94 82 LEU A O 1
ATOM 606 N N . LEU A 1 83 ? 42.213 30.324 -53.930 1.00 86.50 83 LEU A N 1
ATOM 607 C CA . LEU A 1 83 ? 41.597 29.015 -53.703 1.00 86.50 83 LEU A CA 1
ATOM 608 C C . LEU A 1 83 ? 42.075 28.389 -52.391 1.00 86.50 83 LEU A C 1
ATOM 610 O O . LEU A 1 83 ? 41.242 27.994 -51.580 1.00 86.50 83 LEU A O 1
ATOM 614 N N . VAL A 1 84 ? 43.386 28.339 -52.141 1.00 89.38 84 VAL A N 1
ATOM 615 C CA . VAL A 1 84 ? 43.946 27.769 -50.902 1.00 89.38 84 VAL A CA 1
ATOM 616 C C . VAL A 1 84 ? 43.497 28.566 -49.674 1.00 89.38 84 VAL A C 1
ATOM 618 O O . VAL A 1 84 ? 43.084 27.975 -48.679 1.00 89.38 84 VAL A O 1
ATOM 621 N N . GLN A 1 85 ? 43.468 29.899 -49.747 1.00 88.50 85 GLN A N 1
ATOM 622 C CA . GLN A 1 85 ? 42.932 30.753 -48.685 1.00 88.50 85 GLN A CA 1
ATOM 623 C C . GLN A 1 85 ? 41.429 30.512 -48.460 1.00 88.50 85 GLN A C 1
ATOM 625 O O . GLN A 1 85 ? 40.973 30.453 -47.314 1.00 88.50 85 GLN A O 1
ATOM 630 N N . ARG A 1 86 ? 40.641 30.323 -49.527 1.00 86.62 86 ARG A N 1
ATOM 631 C CA . ARG A 1 86 ? 39.203 30.033 -49.423 1.00 86.62 86 ARG A CA 1
ATOM 632 C C . ARG A 1 86 ? 38.930 28.635 -48.868 1.00 86.62 86 ARG A C 1
ATOM 634 O O . ARG A 1 86 ? 38.023 28.480 -48.055 1.00 86.62 86 ARG A O 1
ATOM 641 N N . ILE A 1 87 ? 39.734 27.641 -49.240 1.00 90.81 87 ILE A N 1
ATOM 642 C CA . ILE A 1 87 ? 39.700 26.294 -48.660 1.00 90.81 87 ILE A CA 1
ATOM 643 C C . ILE A 1 87 ? 40.040 26.378 -47.169 1.00 90.81 87 ILE A C 1
ATOM 645 O O . ILE A 1 87 ? 39.231 25.963 -46.346 1.00 90.81 87 ILE A O 1
ATOM 649 N N . ASN A 1 88 ? 41.159 27.003 -46.799 1.00 91.81 88 ASN A N 1
ATOM 650 C CA . ASN A 1 88 ? 41.612 27.097 -45.407 1.00 91.81 88 ASN A CA 1
ATOM 651 C C . ASN A 1 88 ? 40.673 27.911 -44.497 1.00 91.81 88 ASN A C 1
ATOM 653 O O . ASN A 1 88 ? 40.643 27.670 -43.294 1.00 91.81 88 ASN A O 1
ATOM 657 N N . THR A 1 89 ? 39.877 28.837 -45.044 1.00 88.25 89 THR A N 1
ATOM 658 C CA . THR A 1 89 ? 38.855 29.581 -44.278 1.00 88.25 89 THR A CA 1
ATOM 659 C C . THR A 1 89 ? 37.516 28.846 -44.163 1.00 88.25 89 THR A C 1
ATOM 661 O O . THR A 1 89 ? 36.832 28.993 -43.153 1.00 88.25 89 THR A O 1
ATOM 664 N N . VAL A 1 90 ? 37.131 28.024 -45.147 1.00 93.44 90 VAL A N 1
ATOM 665 C CA . VAL A 1 90 ? 35.863 27.262 -45.121 1.00 93.44 90 VAL A CA 1
ATOM 666 C C . VAL A 1 90 ? 36.014 25.894 -44.439 1.00 93.44 90 VAL A C 1
ATOM 668 O O . VAL A 1 90 ? 35.093 25.444 -43.753 1.00 93.44 90 VAL A O 1
ATOM 671 N N . LEU A 1 91 ? 37.169 25.238 -44.580 1.00 93.50 91 LEU A N 1
ATOM 672 C CA . LEU A 1 91 ? 37.431 23.887 -44.075 1.00 93.50 91 LEU A CA 1
ATOM 673 C C . LEU A 1 91 ? 37.253 23.738 -42.548 1.00 93.50 91 LEU A C 1
ATOM 675 O O . LEU A 1 91 ? 36.660 22.734 -42.148 1.00 93.50 91 LEU A O 1
ATOM 679 N N . PRO A 1 92 ? 37.654 24.693 -41.679 1.00 94.44 92 PRO A N 1
ATOM 680 C CA . PRO A 1 92 ? 37.386 24.603 -40.241 1.00 94.44 92 PRO A CA 1
ATOM 681 C C . PRO A 1 92 ? 35.885 24.610 -39.926 1.00 94.44 92 PRO A C 1
ATOM 683 O O . PRO A 1 92 ? 35.411 23.776 -39.158 1.00 94.44 92 PRO A O 1
ATOM 686 N N . GLY A 1 93 ? 35.113 25.489 -40.576 1.00 94.12 93 GLY A N 1
ATOM 687 C CA . GLY A 1 93 ? 33.657 25.549 -40.416 1.00 94.12 93 GLY A CA 1
ATOM 688 C C . GLY A 1 93 ? 32.954 24.290 -40.931 1.00 94.12 93 GLY A C 1
ATOM 689 O O . GLY A 1 93 ? 32.016 23.800 -40.301 1.00 94.12 93 GLY A O 1
ATOM 690 N N . LEU A 1 94 ? 33.437 23.718 -42.040 1.00 94.19 94 LEU A N 1
ATOM 691 C CA . LEU A 1 94 ? 32.956 22.434 -42.552 1.00 94.19 94 LEU A CA 1
ATOM 692 C C . LEU A 1 94 ? 33.279 21.284 -41.585 1.00 94.19 94 LEU A C 1
ATOM 694 O O . LEU A 1 94 ? 32.388 20.494 -41.279 1.00 94.19 94 LEU A O 1
ATOM 698 N N . LYS A 1 95 ? 34.506 21.224 -41.049 1.00 95.44 95 LYS A N 1
ATOM 699 C CA . LYS A 1 95 ? 34.918 20.226 -40.050 1.00 95.44 95 LYS A CA 1
ATOM 700 C C . LYS A 1 95 ? 34.015 20.276 -38.819 1.00 95.44 95 LYS A C 1
ATOM 702 O O . LYS A 1 95 ? 33.459 19.247 -38.452 1.00 95.44 95 LYS A O 1
ATOM 707 N N . THR A 1 96 ? 33.799 21.455 -38.232 1.00 96.25 96 THR A N 1
ATOM 708 C CA . THR A 1 96 ? 32.926 21.618 -37.057 1.00 96.25 96 THR A CA 1
ATOM 709 C C . THR A 1 96 ? 31.496 21.151 -37.334 1.00 96.25 96 THR A C 1
ATOM 711 O O . THR A 1 96 ? 30.918 20.454 -36.503 1.00 96.25 96 THR A O 1
ATOM 714 N N . ARG A 1 97 ? 30.938 21.458 -38.516 1.00 95.50 97 ARG A N 1
ATOM 715 C CA . ARG A 1 97 ? 29.598 20.995 -38.927 1.00 95.50 97 ARG A CA 1
ATOM 716 C C . ARG A 1 97 ? 29.514 19.481 -39.135 1.00 95.50 97 ARG A C 1
ATOM 718 O O . ARG A 1 97 ? 28.499 18.889 -38.789 1.00 95.50 97 ARG A O 1
ATOM 725 N N . ILE A 1 98 ? 30.552 18.855 -39.690 1.00 95.94 98 ILE A N 1
ATOM 726 C CA . ILE A 1 98 ? 30.608 17.393 -39.843 1.00 95.94 98 ILE A CA 1
ATOM 727 C C . ILE A 1 98 ? 30.743 16.728 -38.469 1.00 95.94 98 ILE A C 1
ATOM 729 O O . ILE A 1 98 ? 30.035 15.767 -38.192 1.00 95.94 98 ILE A O 1
ATOM 733 N N . SER A 1 99 ? 31.585 17.262 -37.581 1.00 96.31 99 SER A N 1
ATOM 734 C CA . SER A 1 99 ? 31.740 16.751 -36.216 1.00 96.31 99 SER A CA 1
ATOM 735 C C . SER A 1 99 ? 30.455 16.866 -35.389 1.00 96.31 99 SER A C 1
ATOM 737 O O . SER A 1 99 ? 30.099 15.903 -34.716 1.00 96.31 99 SER A O 1
ATOM 739 N N . SER A 1 100 ? 29.720 17.983 -35.458 1.00 96.12 100 SER A N 1
ATOM 740 C CA . SER A 1 100 ? 28.443 18.112 -34.739 1.00 96.12 100 SER A CA 1
ATOM 741 C C . SER A 1 100 ? 27.345 17.216 -35.321 1.00 96.12 100 SER A C 1
ATOM 743 O O . SER A 1 100 ? 26.610 16.590 -34.557 1.00 96.12 100 SER A O 1
ATOM 745 N N . ALA A 1 101 ? 27.273 17.075 -36.650 1.00 95.19 101 ALA A N 1
ATOM 746 C CA . ALA A 1 101 ? 26.364 16.129 -37.297 1.00 95.19 101 ALA A CA 1
ATOM 747 C C . ALA A 1 101 ? 26.683 14.673 -36.913 1.00 95.19 101 ALA A C 1
ATOM 749 O O . ALA A 1 101 ? 25.773 13.923 -36.571 1.00 95.19 101 ALA A O 1
ATOM 750 N N . LEU A 1 102 ? 27.964 14.289 -36.894 1.00 95.88 102 LEU A N 1
ATOM 751 C CA . LEU A 1 102 ? 28.408 12.949 -36.503 1.00 95.88 102 LEU A CA 1
ATOM 752 C C . LEU A 1 102 ? 28.063 12.641 -35.040 1.00 95.88 102 LEU A C 1
ATOM 754 O O . LEU A 1 102 ? 27.564 11.557 -34.764 1.00 95.88 102 LEU A O 1
ATOM 758 N N . VAL A 1 103 ? 28.250 13.590 -34.115 1.00 95.81 103 VAL A N 1
ATOM 759 C CA . VAL A 1 103 ? 27.828 13.427 -32.709 1.00 95.81 103 VAL A CA 1
ATOM 760 C C . VAL A 1 103 ? 26.305 13.290 -32.589 1.00 95.81 103 VAL A C 1
ATOM 762 O O . VAL A 1 103 ? 25.831 12.456 -31.819 1.00 95.81 103 VAL A O 1
ATOM 765 N N . SER A 1 104 ? 25.530 14.050 -33.371 1.00 94.25 104 SER A N 1
ATOM 766 C CA . SER A 1 104 ? 24.065 13.934 -33.394 1.00 94.25 104 SER A CA 1
ATOM 767 C C . SER A 1 104 ? 23.609 12.556 -33.887 1.00 94.25 104 SER A C 1
ATOM 769 O O . SER A 1 104 ? 22.828 11.894 -33.210 1.00 94.25 104 SER A O 1
ATOM 771 N N . VAL A 1 105 ? 24.144 12.095 -35.023 1.00 93.06 105 VAL A N 1
ATOM 772 C CA . VAL A 1 105 ? 23.812 10.787 -35.614 1.00 93.06 105 VAL A CA 1
ATOM 773 C C . VAL A 1 105 ? 24.315 9.633 -34.741 1.00 93.06 105 VAL A C 1
ATOM 775 O O . VAL A 1 105 ? 23.627 8.628 -34.612 1.00 93.06 105 VAL A O 1
ATOM 778 N N . ALA A 1 106 ? 25.463 9.768 -34.071 1.00 88.69 106 ALA A N 1
ATOM 779 C CA . ALA A 1 106 ? 25.943 8.768 -33.116 1.00 88.69 106 ALA A CA 1
ATOM 780 C C . ALA A 1 106 ? 25.025 8.654 -31.884 1.00 88.69 106 ALA A C 1
AT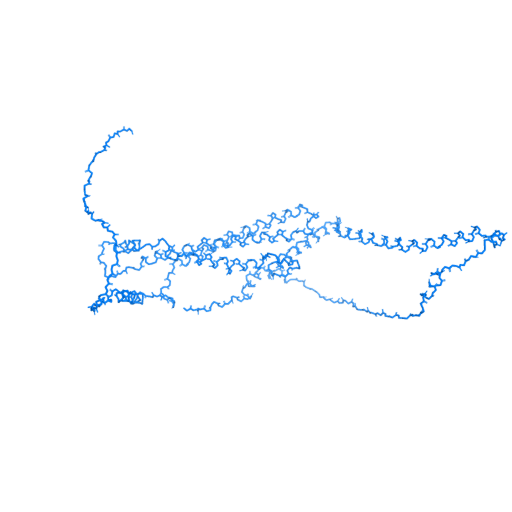OM 782 O O . ALA A 1 106 ? 24.768 7.545 -31.415 1.00 88.69 106 ALA A O 1
ATOM 783 N N . LYS A 1 107 ? 24.484 9.776 -31.384 1.00 86.88 107 LYS A N 1
ATOM 784 C CA . LYS A 1 107 ? 23.495 9.776 -30.292 1.00 86.88 107 LYS A CA 1
ATOM 785 C C . LYS A 1 107 ? 22.168 9.134 -30.717 1.00 86.88 107 LYS A C 1
ATOM 787 O O . LYS A 1 107 ? 21.565 8.417 -29.924 1.00 86.88 107 LYS A O 1
ATOM 792 N N . GLU A 1 108 ? 21.734 9.365 -31.952 1.00 84.62 108 GLU A N 1
ATOM 793 C CA . GLU A 1 108 ? 20.543 8.736 -32.539 1.00 84.62 108 GLU A CA 1
ATOM 794 C C . GLU A 1 108 ? 20.749 7.225 -32.758 1.00 84.62 108 GLU A C 1
ATOM 796 O O . GLU A 1 108 ? 19.932 6.408 -32.346 1.00 84.62 108 GLU A O 1
ATOM 801 N N . HIS A 1 109 ? 21.906 6.820 -33.290 1.00 82.19 109 HIS A N 1
ATOM 802 C CA . HIS A 1 109 ? 22.279 5.411 -33.425 1.00 82.19 109 HIS A CA 1
ATOM 803 C C . HIS A 1 109 ? 22.314 4.687 -32.068 1.00 82.19 109 HIS A C 1
ATOM 805 O O . HIS A 1 109 ? 21.852 3.553 -31.950 1.00 82.19 109 HIS A O 1
ATOM 811 N N . ALA A 1 110 ? 22.811 5.352 -31.020 1.00 79.50 110 ALA A N 1
ATOM 812 C CA . ALA A 1 110 ? 22.803 4.810 -29.665 1.00 79.50 110 ALA A CA 1
ATOM 813 C C . ALA A 1 110 ? 21.381 4.625 -29.097 1.00 79.50 110 ALA A C 1
ATOM 815 O O . ALA A 1 110 ? 21.153 3.651 -28.381 1.00 79.50 110 ALA A O 1
ATOM 816 N N . SER A 1 111 ? 20.414 5.494 -29.427 1.00 73.38 111 SER A N 1
ATOM 817 C CA . SER A 1 111 ? 19.025 5.334 -28.962 1.00 73.38 111 SER A CA 1
ATOM 818 C C . SER A 1 111 ? 18.247 4.258 -29.727 1.00 73.38 111 SER A C 1
ATOM 820 O O . SER A 1 111 ? 17.357 3.633 -29.146 1.00 73.38 111 SER A O 1
ATOM 822 N N . TYR A 1 112 ? 18.609 3.962 -30.982 1.00 71.00 112 TYR A N 1
ATOM 823 C CA . TYR A 1 112 ? 18.082 2.786 -31.688 1.00 71.00 112 TYR A CA 1
ATOM 824 C C . TYR A 1 112 ? 18.516 1.466 -31.049 1.00 71.00 112 TYR A C 1
ATOM 826 O O . TYR A 1 112 ? 17.733 0.513 -31.085 1.00 71.00 112 TYR A O 1
ATOM 834 N N . GLY A 1 113 ? 19.692 1.440 -30.411 1.00 72.88 113 GLY A N 1
ATOM 835 C CA . GLY A 1 113 ? 20.216 0.344 -29.592 1.00 72.88 113 GLY A CA 1
ATOM 836 C C . GLY A 1 113 ? 20.529 -0.943 -30.364 1.00 72.88 113 GLY A C 1
ATOM 837 O O . GLY A 1 113 ? 19.970 -1.221 -31.421 1.00 72.88 113 GLY A O 1
ATOM 838 N N . GLU A 1 114 ? 21.403 -1.777 -29.810 1.00 71.88 114 GLU A N 1
ATOM 839 C CA . GLU A 1 114 ? 21.815 -3.018 -30.470 1.00 71.88 114 GLU A CA 1
ATOM 840 C C . GLU A 1 114 ? 20.725 -4.103 -30.364 1.00 71.88 114 GLU A C 1
ATOM 842 O O . GLU A 1 114 ? 20.117 -4.300 -29.308 1.00 71.88 114 GLU A O 1
ATOM 847 N N . ILE A 1 115 ? 20.443 -4.788 -31.478 1.00 67.00 115 ILE A N 1
ATOM 848 C CA . ILE A 1 115 ? 19.510 -5.920 -31.556 1.00 67.00 115 ILE A CA 1
ATOM 849 C C . ILE A 1 115 ? 20.263 -7.089 -32.185 1.00 67.00 115 ILE A C 1
ATOM 851 O O . ILE A 1 115 ? 20.495 -7.121 -33.391 1.00 67.00 115 ILE A O 1
ATOM 855 N N . THR A 1 116 ? 20.657 -8.061 -31.367 1.00 68.38 116 THR A N 1
ATOM 856 C CA . THR A 1 116 ? 21.334 -9.268 -31.848 1.00 68.38 116 THR A CA 1
ATOM 857 C C . THR A 1 116 ? 20.328 -10.219 -32.501 1.00 68.38 116 THR A C 1
ATOM 859 O O . THR A 1 116 ? 19.357 -10.626 -31.865 1.00 68.38 116 THR A O 1
ATOM 862 N N . GLU A 1 117 ? 20.586 -10.656 -33.736 1.00 75.12 117 GLU A N 1
ATOM 863 C CA . GLU A 1 117 ? 19.728 -11.623 -34.449 1.00 75.12 117 GLU A CA 1
ATOM 864 C C . GLU A 1 117 ? 19.746 -13.039 -33.833 1.00 75.12 117 GLU A C 1
ATOM 866 O O . GLU A 1 117 ? 18.893 -13.877 -34.134 1.00 75.12 117 GLU A O 1
ATOM 871 N N . SER A 1 118 ? 20.703 -13.333 -32.946 1.00 86.06 118 SER A N 1
ATOM 872 C CA . SER A 1 118 ? 20.783 -14.621 -32.258 1.00 86.06 118 SER A CA 1
ATOM 873 C C . SER A 1 118 ? 19.786 -14.705 -31.096 1.00 86.06 118 SER A C 1
ATOM 875 O O . SER A 1 118 ? 19.654 -13.787 -30.285 1.00 86.06 118 SER A O 1
ATOM 877 N N . LYS A 1 119 ? 19.130 -15.865 -30.948 1.00 82.19 119 LYS A N 1
ATOM 878 C CA . LYS A 1 119 ? 18.201 -16.131 -29.830 1.00 82.19 119 LYS A CA 1
ATOM 879 C C . LYS A 1 119 ? 18.846 -15.922 -28.452 1.00 82.19 119 LYS A C 1
ATOM 881 O O . LYS A 1 119 ? 18.165 -15.506 -27.521 1.00 82.19 119 LYS A O 1
ATOM 886 N N . ALA A 1 120 ? 20.149 -16.189 -28.330 1.00 84.81 120 ALA A N 1
ATOM 887 C CA . ALA A 1 120 ? 20.905 -15.969 -27.100 1.00 84.81 120 ALA A CA 1
ATOM 888 C C . ALA A 1 120 ? 21.042 -14.472 -26.768 1.00 84.81 120 ALA A C 1
ATOM 890 O O . ALA A 1 120 ? 20.799 -14.082 -25.629 1.00 84.81 120 ALA A O 1
ATOM 891 N N . GLY A 1 121 ? 21.351 -13.628 -27.760 1.00 84.06 121 GLY A N 1
ATOM 892 C CA . GLY A 1 121 ? 21.431 -12.177 -27.571 1.00 84.06 121 GLY A CA 1
ATOM 893 C C . GLY A 1 121 ? 20.073 -11.546 -27.251 1.00 84.06 121 GLY A C 1
ATOM 894 O O . GLY A 1 121 ? 19.986 -10.719 -26.348 1.00 84.06 121 GLY A O 1
ATOM 895 N N . MET A 1 122 ? 18.990 -12.008 -27.890 1.00 85.00 122 MET A N 1
ATOM 896 C CA . MET A 1 122 ? 17.622 -11.599 -27.528 1.00 85.00 122 MET A CA 1
ATOM 897 C C . MET A 1 122 ? 17.268 -11.963 -26.076 1.00 85.00 122 MET A C 1
ATOM 899 O O . MET A 1 122 ? 16.660 -11.160 -25.371 1.00 85.00 122 MET A O 1
ATOM 903 N N . GLY A 1 123 ? 17.670 -13.154 -25.613 1.00 88.56 123 GLY A N 1
ATOM 904 C CA . GLY A 1 123 ? 17.486 -13.580 -24.223 1.00 88.56 123 GLY A CA 1
ATOM 905 C C . GLY A 1 123 ? 18.278 -12.725 -23.230 1.00 88.56 123 GLY A C 1
ATOM 906 O O . GLY A 1 123 ? 17.722 -12.277 -22.230 1.00 88.56 123 GLY A O 1
ATOM 907 N N . ALA A 1 124 ? 19.546 -12.432 -23.533 1.00 88.75 124 ALA A N 1
ATOM 908 C CA . ALA A 1 124 ? 20.384 -11.555 -22.715 1.00 88.75 124 ALA A CA 1
ATOM 909 C C . ALA A 1 124 ? 19.837 -10.116 -22.646 1.00 88.75 124 ALA A C 1
ATOM 911 O O . ALA A 1 124 ? 19.817 -9.520 -21.571 1.00 88.75 124 ALA A O 1
ATOM 912 N N . LEU A 1 125 ? 19.331 -9.579 -23.763 1.00 86.25 125 LEU A N 1
ATOM 913 C CA . LEU A 1 125 ? 18.682 -8.267 -23.816 1.00 86.25 125 LEU A CA 1
ATOM 914 C C . LEU A 1 125 ? 17.407 -8.224 -22.957 1.00 86.25 125 LEU A C 1
ATOM 916 O O . LEU A 1 125 ? 17.216 -7.273 -22.203 1.00 86.25 125 LEU A O 1
ATOM 920 N N . LEU A 1 126 ? 16.562 -9.258 -23.026 1.00 88.38 126 LEU A N 1
ATOM 921 C CA . LEU A 1 126 ? 15.362 -9.361 -22.189 1.00 88.38 126 LEU A CA 1
ATOM 922 C C . LEU A 1 126 ? 15.714 -9.408 -20.694 1.00 88.38 126 LEU A C 1
ATOM 924 O O . LEU A 1 126 ? 15.099 -8.693 -19.906 1.00 88.38 126 LEU A O 1
ATOM 928 N N . LEU A 1 127 ? 16.712 -10.207 -20.305 1.00 90.56 127 LEU A N 1
ATOM 929 C CA . LEU A 1 127 ? 17.171 -10.278 -18.914 1.00 90.56 127 LEU A CA 1
ATOM 930 C C . LEU A 1 127 ? 17.716 -8.928 -18.426 1.00 90.56 127 LEU A C 1
ATOM 932 O O . LEU A 1 127 ? 17.346 -8.492 -17.344 1.00 90.56 127 LEU A O 1
ATOM 936 N N . ASN A 1 128 ? 18.510 -8.229 -19.243 1.00 88.75 128 ASN A N 1
ATOM 937 C CA . ASN A 1 128 ? 19.042 -6.898 -18.928 1.00 88.75 128 ASN A CA 1
ATOM 938 C C . ASN A 1 128 ? 17.914 -5.874 -18.669 1.00 88.75 128 ASN A C 1
ATOM 940 O O . ASN A 1 128 ? 17.926 -5.183 -17.652 1.00 88.75 128 ASN A O 1
ATOM 944 N N . ILE A 1 129 ? 16.887 -5.852 -19.529 1.00 88.12 129 ILE A N 1
ATOM 945 C CA . ILE A 1 129 ? 15.693 -5.004 -19.360 1.00 88.12 129 ILE A CA 1
ATOM 946 C C . ILE A 1 129 ? 14.946 -5.332 -18.054 1.00 88.12 129 ILE A C 1
ATOM 948 O O . ILE A 1 129 ? 14.505 -4.420 -17.354 1.00 88.12 129 ILE A O 1
ATOM 952 N N . LEU A 1 130 ? 14.810 -6.616 -17.703 1.00 90.31 130 LEU A N 1
ATOM 953 C CA . LEU A 1 130 ? 14.130 -7.046 -16.474 1.00 90.31 130 LEU A CA 1
ATOM 954 C C . LEU A 1 130 ? 14.941 -6.723 -15.206 1.00 90.31 130 LEU A C 1
ATOM 956 O O . LEU A 1 130 ? 14.355 -6.256 -14.229 1.00 90.31 130 LEU A O 1
ATOM 960 N N . SER A 1 131 ? 16.267 -6.899 -15.226 1.00 91.62 131 SER A N 1
ATOM 961 C CA . SER A 1 131 ? 17.161 -6.491 -14.131 1.00 91.62 131 SER A CA 1
ATOM 962 C C . SER A 1 131 ? 17.069 -4.989 -13.874 1.00 91.62 131 SER A C 1
ATOM 964 O O . SER A 1 131 ? 16.740 -4.588 -12.761 1.00 91.62 131 SER A O 1
ATOM 966 N N . LYS A 1 132 ? 17.227 -4.161 -14.916 1.00 89.31 132 LYS A N 1
ATOM 967 C CA . LYS A 1 132 ? 17.094 -2.699 -14.810 1.00 89.31 132 LYS A CA 1
ATOM 968 C C . LYS A 1 132 ? 15.723 -2.258 -14.313 1.00 89.31 132 LYS A C 1
ATOM 970 O O . LYS A 1 132 ? 15.641 -1.338 -13.506 1.00 89.31 132 LYS A O 1
ATOM 975 N N . TYR A 1 133 ? 14.645 -2.902 -14.769 1.00 89.62 133 TYR A N 1
ATOM 976 C CA . TYR A 1 133 ? 13.308 -2.627 -14.242 1.00 89.62 133 TYR A CA 1
ATOM 977 C C . TYR A 1 133 ? 13.243 -2.906 -12.731 1.00 89.62 133 TYR A C 1
ATOM 979 O O . TYR A 1 133 ? 12.731 -2.079 -11.978 1.00 89.62 133 TYR A O 1
ATOM 987 N N . SER A 1 134 ? 13.784 -4.044 -12.282 1.00 90.94 134 SER A N 1
ATOM 988 C CA . SER A 1 134 ? 13.807 -4.408 -10.863 1.00 90.94 134 SER A CA 1
ATOM 989 C C . SER A 1 134 ? 14.657 -3.442 -10.034 1.00 90.94 134 SER A C 1
ATOM 991 O O . SER A 1 134 ? 14.237 -3.038 -8.953 1.00 90.94 134 SER A O 1
ATOM 993 N N . GLU A 1 135 ? 15.825 -3.044 -10.538 1.00 91.19 135 GLU A N 1
ATOM 994 C CA . GLU A 1 135 ? 16.713 -2.063 -9.905 1.00 91.19 135 GLU A CA 1
ATOM 995 C C . GLU A 1 135 ? 16.038 -0.687 -9.800 1.00 91.19 135 GLU A C 1
ATOM 997 O O . GLU A 1 135 ? 16.046 -0.079 -8.731 1.00 91.19 135 GLU A O 1
ATOM 1002 N N . ALA A 1 136 ? 15.377 -0.218 -10.863 1.00 90.06 136 ALA A N 1
ATOM 1003 C CA . ALA A 1 136 ? 14.639 1.044 -10.866 1.00 90.06 136 ALA A CA 1
ATOM 1004 C C . ALA A 1 136 ? 13.436 1.024 -9.905 1.00 90.06 136 ALA A C 1
ATOM 1006 O O . ALA A 1 136 ? 13.217 1.990 -9.170 1.00 90.06 136 ALA A O 1
ATOM 1007 N N . PHE A 1 137 ? 12.680 -0.079 -9.864 1.00 91.06 137 PHE A N 1
ATOM 1008 C CA . PHE A 1 137 ? 11.528 -0.229 -8.973 1.00 91.06 137 PHE A CA 1
ATOM 1009 C C . PHE A 1 137 ? 11.956 -0.263 -7.499 1.00 91.06 137 PHE A C 1
ATOM 1011 O O . PHE A 1 137 ? 11.404 0.483 -6.689 1.00 91.06 137 PHE A O 1
ATOM 1018 N N . SER A 1 138 ? 12.999 -1.031 -7.162 1.00 92.44 138 SER A N 1
ATOM 1019 C CA . SER A 1 138 ? 13.601 -1.028 -5.821 1.00 92.44 138 SER A CA 1
ATOM 1020 C C . SER A 1 138 ? 14.143 0.353 -5.445 1.00 92.44 138 SER A C 1
ATOM 1022 O O . SER A 1 138 ? 13.813 0.860 -4.377 1.00 92.44 138 SER A O 1
ATOM 1024 N N . SER A 1 139 ? 14.875 1.031 -6.335 1.00 91.69 139 SER A N 1
ATOM 1025 C CA . SER A 1 139 ? 15.366 2.400 -6.103 1.00 91.69 139 SER A CA 1
ATOM 1026 C C . SER A 1 139 ? 14.238 3.418 -5.882 1.00 91.69 139 SER A C 1
ATOM 1028 O O . SER A 1 139 ? 14.420 4.380 -5.136 1.00 91.69 139 SER A O 1
ATOM 1030 N N . MET A 1 140 ? 13.054 3.208 -6.468 1.00 90.81 140 MET A N 1
ATOM 1031 C CA . MET A 1 140 ? 11.866 4.045 -6.247 1.00 90.81 140 MET A CA 1
ATOM 1032 C C . MET A 1 140 ? 11.139 3.731 -4.923 1.00 90.81 140 MET A C 1
ATOM 1034 O O . MET A 1 140 ? 10.513 4.623 -4.344 1.00 90.81 140 MET A O 1
ATOM 1038 N N . ILE A 1 141 ? 11.248 2.501 -4.403 1.00 92.31 141 ILE A N 1
ATOM 1039 C CA . ILE A 1 141 ? 10.856 2.158 -3.022 1.00 92.31 141 ILE A CA 1
ATOM 1040 C C . ILE A 1 141 ? 11.856 2.768 -2.027 1.00 92.31 141 ILE A C 1
ATOM 1042 O O . ILE A 1 141 ? 11.453 3.394 -1.054 1.00 92.31 141 ILE A O 1
ATOM 1046 N N . GLU A 1 142 ? 13.158 2.642 -2.277 1.00 91.31 142 GLU A N 1
ATOM 1047 C CA . GLU A 1 142 ? 14.216 3.101 -1.365 1.00 91.31 142 GLU A CA 1
ATOM 1048 C C . GLU A 1 142 ? 14.454 4.623 -1.385 1.00 91.31 142 GLU A C 1
ATOM 1050 O O . GLU A 1 142 ? 15.195 5.138 -0.550 1.00 91.31 142 GLU A O 1
ATOM 1055 N N . GLY A 1 143 ? 13.850 5.355 -2.328 1.00 87.06 143 GLY A N 1
ATOM 1056 C CA . GLY A 1 143 ? 14.039 6.804 -2.475 1.00 87.06 143 GLY A CA 1
ATOM 1057 C C . GLY A 1 143 ? 15.394 7.206 -3.076 1.00 87.06 143 GLY A C 1
ATOM 1058 O O . GLY A 1 143 ? 15.829 8.339 -2.896 1.00 87.06 143 GLY A O 1
ATOM 1059 N N . LYS A 1 144 ? 16.057 6.289 -3.793 1.00 84.38 144 LYS A N 1
ATOM 1060 C CA . LYS A 1 144 ? 17.375 6.463 -4.435 1.00 84.38 144 LYS A CA 1
ATOM 1061 C C . LYS A 1 144 ? 17.291 6.800 -5.934 1.00 84.38 144 LYS A C 1
ATOM 1063 O O . LYS A 1 144 ? 18.272 6.642 -6.651 1.00 84.38 144 LYS A O 1
ATOM 1068 N N . ASN A 1 145 ? 16.120 7.201 -6.428 1.00 74.81 145 ASN A N 1
ATOM 1069 C CA . ASN A 1 145 ? 15.917 7.500 -7.846 1.00 74.81 145 ASN A CA 1
ATOM 1070 C C . ASN A 1 145 ? 16.724 8.739 -8.283 1.00 74.81 145 ASN A C 1
ATOM 1072 O O . ASN A 1 145 ? 16.673 9.770 -7.615 1.00 74.81 145 ASN A O 1
ATOM 1076 N N . GLU A 1 146 ? 17.413 8.654 -9.424 1.00 66.06 146 GLU A N 1
ATOM 1077 C CA . GLU A 1 146 ? 18.187 9.766 -9.996 1.00 66.06 146 GLU A CA 1
ATOM 1078 C C . GLU A 1 146 ? 17.274 10.926 -10.438 1.00 66.06 146 GLU A C 1
ATOM 1080 O O . GLU A 1 146 ? 17.602 12.098 -10.246 1.00 66.06 146 GLU A O 1
ATOM 1085 N N . GLU A 1 147 ? 16.083 10.612 -10.962 1.00 66.25 147 GLU A N 1
ATOM 1086 C CA . GLU A 1 147 ? 15.061 11.598 -11.336 1.00 66.25 147 GLU A CA 1
ATOM 1087 C C . GLU A 1 147 ? 14.132 11.912 -10.147 1.00 66.25 147 GLU A C 1
ATOM 1089 O O . GLU A 1 147 ? 12.987 11.456 -10.061 1.00 66.25 147 GLU A O 1
ATOM 1094 N N . MET A 1 148 ? 14.642 12.696 -9.193 1.00 68.44 148 MET A N 1
ATOM 1095 C CA . MET A 1 148 ? 13.894 13.135 -8.010 1.00 68.44 148 MET A CA 1
ATOM 1096 C C . MET A 1 148 ? 12.895 14.258 -8.350 1.00 68.44 148 MET A C 1
ATOM 1098 O O . MET A 1 148 ? 13.288 15.386 -8.656 1.00 68.44 148 MET A O 1
ATOM 1102 N N . SER A 1 149 ? 11.590 13.983 -8.239 1.00 71.19 149 SER A N 1
ATOM 1103 C CA . SER A 1 149 ? 10.553 15.023 -8.337 1.00 71.19 149 SER A CA 1
ATOM 1104 C C . SER A 1 149 ? 10.591 15.957 -7.124 1.00 71.19 149 SER A C 1
ATOM 1106 O O . SER A 1 149 ? 10.685 15.508 -5.983 1.00 71.19 149 SER A O 1
ATOM 1108 N N . THR A 1 150 ? 10.478 17.264 -7.367 1.00 81.38 150 THR A N 1
ATOM 1109 C CA . THR A 1 150 ? 10.414 18.306 -6.325 1.00 81.38 150 THR A CA 1
ATOM 1110 C C . THR A 1 150 ? 9.003 18.858 -6.099 1.00 81.38 150 THR A C 1
ATOM 1112 O O . THR A 1 150 ? 8.809 19.671 -5.198 1.00 81.38 150 THR A O 1
ATOM 1115 N N . SER A 1 151 ? 8.017 18.439 -6.902 1.00 82.69 151 SER A N 1
ATOM 1116 C CA . SER A 1 151 ? 6.641 18.960 -6.875 1.00 82.69 151 SER A CA 1
ATOM 1117 C C . SER A 1 151 ? 5.630 18.037 -6.191 1.00 82.69 151 SER A C 1
ATOM 1119 O O . SER A 1 151 ? 4.618 18.514 -5.682 1.00 82.69 151 SER A O 1
ATOM 1121 N N . GLU A 1 152 ? 5.887 16.729 -6.165 1.00 87.25 152 GLU A N 1
ATOM 1122 C CA . GLU A 1 152 ? 4.999 15.726 -5.576 1.00 87.25 152 GLU A CA 1
ATOM 1123 C C . GLU A 1 152 ? 5.780 14.648 -4.820 1.00 87.25 152 GLU A C 1
ATOM 1125 O O . GLU A 1 152 ? 6.901 14.288 -5.176 1.00 87.25 152 GLU A O 1
ATOM 1130 N N . LEU A 1 153 ? 5.153 14.107 -3.776 1.00 90.00 153 LEU A N 1
ATOM 1131 C CA . LEU A 1 153 ? 5.679 12.982 -3.017 1.00 90.00 153 LEU A CA 1
ATOM 1132 C C . LEU A 1 153 ? 5.287 11.675 -3.719 1.00 90.00 153 LEU A C 1
ATOM 1134 O O . LEU A 1 153 ? 4.094 11.394 -3.844 1.00 90.00 153 LEU A O 1
ATOM 1138 N N . SER A 1 154 ? 6.273 10.877 -4.129 1.00 90.69 154 SER A N 1
ATOM 1139 C CA . SER A 1 154 ? 6.085 9.602 -4.841 1.00 90.69 154 SER A CA 1
ATOM 1140 C C . SER A 1 154 ? 6.935 8.472 -4.250 1.00 90.69 154 SER A C 1
ATOM 1142 O O . SER A 1 154 ? 7.886 8.727 -3.507 1.00 90.69 154 SER A O 1
ATOM 1144 N N . GLY A 1 155 ? 6.636 7.224 -4.609 1.00 92.12 155 GLY A N 1
ATOM 1145 C CA . GLY A 1 155 ? 7.465 6.071 -4.246 1.00 92.12 155 GLY A CA 1
ATOM 1146 C C . GLY A 1 155 ? 7.374 5.700 -2.763 1.00 92.12 155 GLY A C 1
ATOM 1147 O O . GLY A 1 155 ? 6.362 5.955 -2.106 1.00 92.12 155 GLY A O 1
ATOM 1148 N N . GLY A 1 156 ? 8.446 5.143 -2.191 1.00 93.88 156 GLY A N 1
ATOM 1149 C CA . GLY A 1 156 ? 8.468 4.767 -0.769 1.00 93.88 156 GLY A CA 1
ATOM 1150 C C . GLY A 1 156 ? 8.201 5.931 0.192 1.00 93.88 156 GLY A C 1
ATOM 1151 O O . GLY A 1 156 ? 7.546 5.749 1.218 1.00 93.88 156 GLY A O 1
ATOM 1152 N N . ALA A 1 157 ? 8.596 7.155 -0.173 1.00 94.06 157 ALA A N 1
ATOM 1153 C CA . ALA A 1 157 ? 8.278 8.352 0.603 1.00 94.06 157 ALA A CA 1
ATOM 1154 C C . ALA A 1 157 ? 6.761 8.637 0.633 1.00 94.06 157 ALA A C 1
ATOM 1156 O O . ALA A 1 157 ? 6.221 9.046 1.664 1.00 94.06 157 ALA A O 1
ATOM 1157 N N . ARG A 1 158 ? 6.042 8.351 -0.463 1.00 96.12 158 ARG A N 1
ATOM 1158 C CA . ARG A 1 158 ? 4.576 8.449 -0.515 1.00 96.12 158 ARG A CA 1
ATOM 1159 C C . ARG A 1 158 ? 3.899 7.342 0.288 1.00 96.12 158 ARG A C 1
ATOM 1161 O O . ARG A 1 158 ? 2.932 7.633 0.985 1.00 96.12 158 ARG A O 1
ATOM 1168 N N . ILE A 1 159 ? 4.429 6.119 0.247 1.00 97.00 159 ILE A N 1
ATOM 1169 C CA . ILE A 1 159 ? 3.967 4.993 1.077 1.00 97.00 159 ILE A CA 1
ATOM 1170 C C . ILE A 1 159 ? 4.124 5.325 2.572 1.00 97.00 159 ILE A C 1
ATOM 1172 O O . ILE A 1 159 ? 3.181 5.155 3.343 1.00 97.00 159 ILE A O 1
ATOM 1176 N N . HIS A 1 160 ? 5.260 5.898 2.979 1.00 96.50 160 HIS A N 1
ATOM 1177 C CA . HIS A 1 160 ? 5.479 6.349 4.357 1.00 96.50 160 HIS A CA 1
ATOM 1178 C C . HIS A 1 160 ? 4.467 7.423 4.797 1.00 96.50 160 HIS A C 1
ATOM 1180 O O . HIS A 1 160 ? 3.919 7.337 5.894 1.00 96.50 160 HIS A O 1
ATOM 1186 N N . TYR A 1 161 ? 4.153 8.394 3.932 1.00 97.25 161 TYR A N 1
ATOM 1187 C CA . TYR A 1 161 ? 3.119 9.405 4.194 1.00 97.25 161 TYR A CA 1
ATOM 1188 C C . TYR A 1 161 ? 1.697 8.818 4.272 1.00 97.25 161 TYR A C 1
ATOM 1190 O O . TYR A 1 161 ? 0.896 9.261 5.097 1.00 97.25 161 TYR A O 1
ATOM 1198 N N . ILE A 1 162 ? 1.380 7.796 3.465 1.00 97.88 162 ILE A N 1
ATOM 1199 C CA . ILE A 1 162 ? 0.108 7.066 3.580 1.00 97.88 162 ILE A CA 1
ATOM 1200 C C . ILE A 1 162 ? -0.011 6.449 4.981 1.00 97.88 162 ILE A C 1
ATOM 1202 O O . ILE A 1 162 ? -1.009 6.696 5.653 1.00 97.88 162 ILE A O 1
ATOM 1206 N N . PHE A 1 163 ? 1.022 5.753 5.470 1.00 97.44 163 PHE A N 1
ATOM 1207 C CA . PHE A 1 163 ? 1.021 5.191 6.825 1.00 97.44 163 PHE A CA 1
ATOM 1208 C C . PHE A 1 163 ? 0.973 6.255 7.935 1.00 97.44 163 PHE A C 1
ATOM 1210 O O . PHE A 1 163 ? 0.139 6.162 8.829 1.00 97.44 163 PHE A O 1
ATOM 1217 N N . GLN A 1 164 ? 1.862 7.253 7.908 1.00 96.00 164 GLN A N 1
ATOM 1218 C CA . GLN A 1 164 ? 2.087 8.161 9.046 1.00 96.00 164 GLN A CA 1
ATOM 1219 C C . GLN A 1 164 ? 1.179 9.396 9.078 1.00 96.00 164 GLN A C 1
ATOM 1221 O O . GLN A 1 164 ? 1.134 10.089 10.089 1.00 96.00 164 GLN A O 1
ATOM 1226 N N . SER A 1 165 ? 0.485 9.726 7.985 1.00 96.25 165 SER A N 1
ATOM 1227 C CA . SER A 1 165 ? -0.330 10.949 7.910 1.00 96.25 165 SER A CA 1
ATOM 1228 C C . SER A 1 165 ? -1.735 10.728 7.372 1.00 96.25 165 SER A C 1
ATOM 1230 O O . SER A 1 165 ? -2.652 11.389 7.848 1.00 96.25 165 SER A O 1
ATOM 1232 N N . ILE A 1 166 ? -1.935 9.819 6.411 1.00 97.12 166 ILE A N 1
ATOM 1233 C CA . ILE A 1 166 ? -3.292 9.499 5.942 1.00 97.12 166 ILE A CA 1
ATOM 1234 C C . ILE A 1 166 ? -3.950 8.523 6.919 1.00 97.12 166 ILE A C 1
ATOM 1236 O O . ILE A 1 166 ? -4.965 8.860 7.512 1.00 97.12 166 ILE A O 1
ATOM 1240 N N . PHE A 1 167 ? -3.344 7.357 7.148 1.00 97.81 167 PHE A N 1
ATOM 1241 C CA . PHE A 1 167 ? -3.931 6.298 7.968 1.00 97.81 167 PHE A CA 1
ATOM 1242 C C . PHE A 1 167 ? -4.084 6.691 9.443 1.00 97.81 167 PHE A C 1
ATOM 1244 O O . PHE A 1 167 ? -5.169 6.520 9.985 1.00 97.81 167 PHE A O 1
ATOM 1251 N N . VAL A 1 168 ? -3.061 7.295 10.067 1.00 97.00 168 VAL A N 1
ATOM 1252 C CA . VAL A 1 168 ? -3.168 7.825 11.445 1.00 97.00 168 VAL A CA 1
ATOM 1253 C C . VAL A 1 168 ? -4.356 8.781 11.573 1.00 97.00 168 VAL A C 1
ATOM 1255 O O . VAL A 1 168 ? -5.214 8.571 12.425 1.00 97.00 168 VAL A O 1
ATOM 1258 N N . LYS A 1 169 ? -4.470 9.765 10.672 1.00 97.19 169 LYS A N 1
ATOM 1259 C CA . LYS A 1 169 ? -5.586 10.717 10.673 1.00 97.19 169 LYS A CA 1
ATOM 1260 C C . LYS A 1 169 ? -6.937 10.027 10.436 1.00 97.19 169 LYS A C 1
ATOM 1262 O O . LYS A 1 169 ? -7.909 10.360 11.100 1.00 97.19 169 LYS A O 1
ATOM 1267 N N . SER A 1 170 ? -7.001 9.044 9.536 1.00 96.81 170 SER A N 1
ATOM 1268 C CA . SER A 1 170 ? -8.217 8.257 9.287 1.00 96.81 170 SER A CA 1
ATOM 1269 C C . SER A 1 170 ? -8.643 7.389 10.476 1.00 96.81 170 SER A C 1
ATOM 1271 O O . SER A 1 170 ? -9.818 7.056 10.561 1.00 96.81 170 SER A O 1
ATOM 1273 N N . LEU A 1 171 ? -7.729 7.033 11.387 1.00 95.44 171 LEU A N 1
ATOM 1274 C CA . LEU A 1 171 ? -8.061 6.402 12.671 1.00 95.44 171 LEU A CA 1
ATOM 1275 C C . LEU A 1 171 ? -8.486 7.439 13.724 1.00 95.44 171 LEU A C 1
ATOM 1277 O O . LEU A 1 171 ? -9.430 7.192 14.465 1.00 95.44 171 LEU A O 1
ATOM 1281 N N . GLU A 1 172 ? -7.831 8.604 13.776 1.00 95.00 172 GLU A N 1
ATOM 1282 C CA . GLU A 1 172 ? -8.204 9.720 14.667 1.00 95.00 172 GLU A CA 1
ATOM 1283 C C . GLU A 1 172 ? -9.585 10.319 14.337 1.00 95.00 172 GLU A C 1
ATOM 1285 O O . GLU A 1 172 ? -10.231 10.891 15.212 1.00 95.00 172 GLU A O 1
ATOM 1290 N N . GLU A 1 173 ? -10.052 10.174 13.094 1.00 95.06 173 GLU A N 1
ATOM 1291 C CA . GLU A 1 173 ? -11.390 10.584 12.647 1.00 95.06 173 GLU A CA 1
ATOM 1292 C C . GLU A 1 173 ? -12.503 9.566 12.984 1.00 95.06 173 GLU A C 1
ATOM 1294 O O . GLU A 1 173 ? -13.676 9.881 12.788 1.00 95.06 173 GLU A O 1
ATOM 1299 N N . VAL A 1 174 ? -12.180 8.384 13.531 1.00 93.75 174 VAL A N 1
ATOM 1300 C CA . VAL A 1 174 ? -13.178 7.432 14.055 1.00 93.75 174 VAL A CA 1
ATOM 1301 C C . VAL A 1 174 ? -13.500 7.783 15.511 1.00 93.75 174 VAL A C 1
ATOM 1303 O O . VAL A 1 174 ? -12.784 7.383 16.429 1.00 93.75 174 VAL A O 1
ATOM 1306 N N . ASP A 1 175 ? -14.599 8.507 15.746 1.00 91.25 175 ASP A N 1
ATOM 1307 C CA . ASP A 1 175 ? -15.073 8.797 17.107 1.00 91.25 175 ASP A CA 1
ATOM 1308 C C . ASP A 1 175 ? -15.490 7.486 17.815 1.00 91.25 175 ASP A C 1
ATOM 1310 O O . ASP A 1 175 ? -16.432 6.824 17.362 1.00 91.25 175 ASP A O 1
ATOM 1314 N N . PRO A 1 176 ? -14.837 7.089 18.929 1.00 86.81 176 PRO A N 1
ATOM 1315 C CA . PRO A 1 176 ? -15.127 5.841 19.640 1.00 86.81 176 PRO A CA 1
ATOM 1316 C C . PRO A 1 176 ? -16.499 5.821 20.338 1.00 86.81 176 PRO A C 1
ATOM 1318 O O . PRO A 1 176 ? -16.909 4.769 20.830 1.00 86.81 176 PRO A O 1
ATOM 1321 N N . CYS A 1 177 ? -17.197 6.957 20.406 1.00 88.00 177 CYS A N 1
ATOM 1322 C CA . CYS A 1 177 ? -18.544 7.097 20.959 1.00 88.00 177 CYS A CA 1
ATOM 1323 C C . CYS A 1 177 ? -19.630 7.284 19.881 1.00 88.00 177 CYS A C 1
ATOM 1325 O O . CYS A 1 177 ? -20.813 7.363 20.220 1.00 88.00 177 CYS A O 1
ATOM 1327 N N . GLU A 1 178 ? -19.271 7.334 18.595 1.00 88.50 178 GLU A N 1
ATOM 1328 C CA . GLU A 1 178 ? -20.247 7.478 17.511 1.00 88.50 178 GLU A CA 1
ATOM 1329 C C . GLU A 1 178 ? -21.194 6.267 17.457 1.00 88.50 178 GLU A C 1
ATOM 1331 O O . GLU A 1 178 ? -20.800 5.117 17.676 1.00 88.50 178 GLU A O 1
ATOM 1336 N N . ASP A 1 179 ? -22.479 6.550 17.235 1.00 86.12 179 ASP A N 1
ATOM 1337 C CA . ASP A 1 179 ? -23.607 5.620 17.344 1.00 86.12 179 ASP A CA 1
ATOM 1338 C C . ASP A 1 179 ? -23.711 4.828 18.677 1.00 86.12 179 ASP A C 1
ATOM 1340 O O . ASP A 1 179 ? -24.305 3.740 18.711 1.00 86.12 179 ASP A O 1
ATOM 1344 N N . LEU A 1 180 ? -23.162 5.349 19.785 1.00 90.88 180 LEU A N 1
ATOM 1345 C CA . LEU A 1 180 ? -23.373 4.845 21.151 1.00 90.88 180 LEU A CA 1
ATOM 1346 C C . LEU A 1 180 ? -24.147 5.862 21.997 1.00 90.88 180 LEU A C 1
ATOM 1348 O O . LEU A 1 180 ? -23.559 6.712 22.664 1.00 90.88 180 LEU A O 1
ATOM 1352 N N . THR A 1 181 ? -25.478 5.763 22.019 1.00 92.69 181 THR A N 1
ATOM 1353 C CA . THR A 1 181 ? -26.294 6.608 22.904 1.00 92.69 181 THR A CA 1
ATOM 1354 C C . THR A 1 181 ? -26.411 6.025 24.317 1.00 92.69 181 THR A C 1
ATOM 1356 O O . THR A 1 181 ? -26.331 4.812 24.528 1.00 92.69 181 THR A O 1
ATOM 1359 N N . ASP A 1 182 ? -26.705 6.882 25.302 1.00 92.94 182 ASP A N 1
ATOM 1360 C CA . ASP A 1 182 ? -27.072 6.462 26.667 1.00 92.94 182 ASP A CA 1
ATOM 1361 C C . ASP A 1 182 ? -28.266 5.487 26.693 1.00 92.94 182 ASP A C 1
ATOM 1363 O O . ASP A 1 182 ? -28.408 4.701 27.634 1.00 92.94 182 ASP A O 1
ATOM 1367 N N . ASP A 1 183 ? -29.142 5.545 25.686 1.00 93.75 183 ASP A N 1
ATOM 1368 C CA . ASP A 1 183 ? -30.298 4.660 25.543 1.00 93.75 183 ASP A CA 1
ATOM 1369 C C . ASP A 1 183 ? -29.887 3.287 24.983 1.00 93.75 183 ASP A C 1
ATOM 1371 O O . ASP A 1 183 ? -30.370 2.270 25.487 1.00 93.75 183 ASP A O 1
ATOM 1375 N N . ASP A 1 184 ? -28.934 3.225 24.045 1.00 91.69 184 ASP A N 1
ATOM 1376 C CA . ASP A 1 184 ? -28.334 1.969 23.561 1.00 91.69 184 ASP A CA 1
ATOM 1377 C C . ASP A 1 184 ? -27.580 1.251 24.683 1.00 91.69 184 ASP A C 1
ATOM 1379 O O . ASP A 1 184 ? -27.791 0.060 24.918 1.00 91.69 184 ASP A O 1
ATOM 1383 N N . ILE A 1 185 ? -26.746 1.986 25.429 1.00 93.94 185 ILE A N 1
ATOM 1384 C CA . ILE A 1 185 ? -25.974 1.458 26.564 1.00 93.94 185 ILE A CA 1
ATOM 1385 C C . ILE A 1 185 ? -26.928 0.895 27.628 1.00 93.94 185 ILE A C 1
ATOM 1387 O O . ILE A 1 185 ? -26.758 -0.235 28.094 1.00 93.94 185 ILE A O 1
ATOM 1391 N N . ARG A 1 186 ? -27.982 1.643 27.982 1.00 93.06 186 ARG A N 1
ATOM 1392 C CA . ARG A 1 186 ? -29.000 1.199 28.948 1.00 93.06 186 ARG A CA 1
ATOM 1393 C C . ARG A 1 186 ? -29.784 -0.014 28.448 1.00 93.06 186 ARG A C 1
ATOM 1395 O O . ARG A 1 186 ? -30.071 -0.912 29.239 1.00 93.06 186 ARG A O 1
ATOM 1402 N N . THR A 1 187 ? -30.096 -0.065 27.155 1.00 93.31 187 THR A N 1
ATOM 1403 C CA . THR A 1 187 ? -30.797 -1.190 26.518 1.00 93.31 187 THR A CA 1
ATOM 1404 C C . THR A 1 187 ? -29.925 -2.445 26.493 1.00 93.31 187 THR A C 1
ATOM 1406 O O . THR A 1 187 ? -30.395 -3.516 26.870 1.00 93.31 187 THR A O 1
ATOM 1409 N N . ALA A 1 188 ? -28.638 -2.327 26.156 1.00 93.81 188 ALA A N 1
ATOM 1410 C CA . ALA A 1 188 ? -27.681 -3.431 26.202 1.00 93.81 188 ALA A CA 1
ATOM 1411 C C . ALA A 1 188 ? -27.526 -3.993 27.627 1.00 93.81 188 ALA A C 1
ATOM 1413 O O . ALA A 1 188 ? -27.587 -5.210 27.820 1.00 93.81 188 ALA A O 1
ATOM 1414 N N . ILE A 1 189 ? -27.412 -3.119 28.637 1.00 93.69 189 ILE A N 1
ATOM 1415 C CA . ILE A 1 189 ? -27.383 -3.514 30.054 1.00 93.69 189 ILE A CA 1
ATOM 1416 C C . ILE A 1 189 ? -28.675 -4.240 30.448 1.00 93.69 189 ILE A C 1
ATOM 1418 O O . ILE A 1 189 ? -28.606 -5.325 31.021 1.00 93.69 189 ILE A O 1
ATOM 1422 N N . HIS A 1 190 ? -29.847 -3.696 30.105 1.00 92.25 190 HIS A N 1
ATOM 1423 C CA . HIS A 1 190 ? -31.129 -4.318 30.444 1.00 92.25 190 HIS A CA 1
ATOM 1424 C C .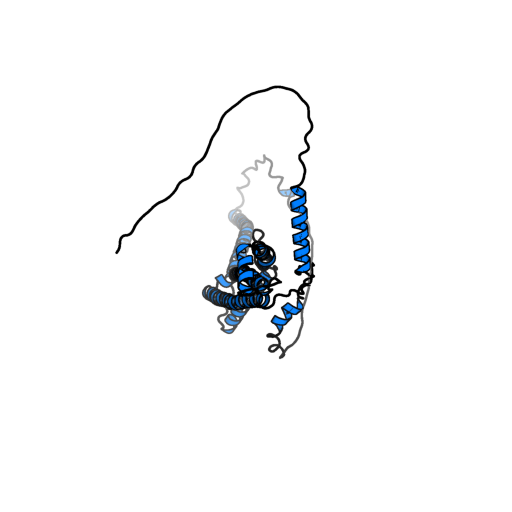 HIS A 1 190 ? -31.304 -5.692 29.776 1.00 92.25 190 HIS A C 1
ATOM 1426 O O . HIS A 1 190 ? -31.699 -6.651 30.440 1.00 92.25 190 HIS A O 1
ATOM 1432 N N . ASN A 1 191 ? -30.925 -5.821 28.503 1.00 93.44 191 ASN A N 1
ATOM 1433 C CA . ASN A 1 191 ? -30.985 -7.080 27.758 1.00 93.44 191 ASN A CA 1
ATOM 1434 C C . ASN A 1 191 ? -30.042 -8.150 28.340 1.00 93.44 191 ASN A C 1
ATOM 1436 O O . ASN A 1 191 ? -30.443 -9.306 28.466 1.00 93.44 191 ASN A O 1
ATOM 1440 N N . ALA A 1 192 ? -28.823 -7.779 28.751 1.00 93.12 192 ALA A N 1
ATOM 1441 C CA . ALA A 1 192 ? -27.883 -8.704 29.394 1.00 93.12 192 ALA A CA 1
ATOM 1442 C C . ALA A 1 192 ? -28.291 -9.083 30.832 1.00 93.12 192 ALA A C 1
ATOM 1444 O O . ALA A 1 192 ? -28.026 -10.198 31.283 1.00 93.12 192 ALA A O 1
ATOM 1445 N N . THR A 1 193 ? -28.958 -8.179 31.557 1.00 92.50 193 THR A N 1
ATOM 1446 C CA . THR A 1 193 ? -29.581 -8.468 32.858 1.00 92.50 193 THR A CA 1
ATOM 1447 C C . THR A 1 193 ? -30.769 -9.430 32.713 1.00 92.50 193 THR A C 1
ATOM 1449 O O . THR A 1 193 ? -30.926 -10.363 33.512 1.00 92.50 193 THR A O 1
ATOM 1452 N N . GLY A 1 194 ? -31.583 -9.242 31.671 1.00 90.31 194 GLY A N 1
ATOM 1453 C CA . GLY A 1 194 ? -32.758 -10.057 31.380 1.00 90.31 194 GLY A CA 1
ATOM 1454 C C . GLY A 1 194 ? -33.816 -9.988 32.495 1.00 90.31 194 GLY A C 1
ATOM 1455 O O . GLY A 1 194 ? -33.952 -8.964 33.162 1.00 90.31 194 GLY A O 1
ATOM 1456 N N . PRO A 1 195 ? -34.572 -11.073 32.754 1.00 90.25 195 PRO A N 1
ATOM 1457 C CA . PRO A 1 195 ? -35.672 -11.073 33.725 1.00 90.25 195 PRO A CA 1
ATOM 1458 C C . PRO A 1 195 ? -35.220 -11.138 35.199 1.00 90.25 195 PRO A C 1
ATOM 1460 O O . PRO A 1 195 ? -36.051 -11.350 36.083 1.00 90.25 195 PRO A O 1
ATOM 1463 N N . ARG A 1 196 ? -33.917 -11.025 35.495 1.00 85.94 196 ARG A N 1
ATOM 1464 C CA . ARG A 1 196 ? -33.378 -11.118 36.863 1.00 85.94 196 ARG A CA 1
ATOM 1465 C C . ARG A 1 196 ? -33.136 -9.724 37.437 1.00 85.94 196 ARG A C 1
ATOM 1467 O O . ARG A 1 196 ? -32.600 -8.862 36.755 1.00 85.94 196 ARG A O 1
ATOM 1474 N N . SER A 1 197 ? -33.418 -9.523 38.723 1.00 82.06 197 SER A N 1
ATOM 1475 C CA . SER A 1 197 ? -32.932 -8.330 39.428 1.00 82.06 197 SER A CA 1
ATOM 1476 C C . SER A 1 197 ? -31.424 -8.460 39.666 1.00 82.06 197 SER A C 1
ATOM 1478 O O . SER A 1 197 ? -31.001 -9.313 40.445 1.00 82.06 197 SER A O 1
ATOM 1480 N N . ALA A 1 198 ? -30.615 -7.630 39.008 1.00 81.62 198 ALA A N 1
ATOM 1481 C CA . ALA A 1 198 ? -29.165 -7.605 39.191 1.00 81.62 198 ALA A CA 1
ATOM 1482 C C . ALA A 1 198 ? -28.740 -6.551 40.229 1.00 81.62 198 ALA A C 1
ATOM 1484 O O . ALA A 1 198 ? -29.273 -5.444 40.254 1.00 81.62 198 ALA A O 1
ATOM 1485 N N . LEU A 1 199 ? -27.760 -6.895 41.072 1.00 85.81 199 LEU A N 1
ATOM 1486 C CA . LEU A 1 199 ? -27.122 -5.967 42.024 1.00 85.81 199 LEU A CA 1
ATOM 1487 C C . LEU A 1 199 ? -25.901 -5.244 41.425 1.00 85.81 199 LEU A C 1
ATOM 1489 O O . LEU A 1 199 ? -25.440 -4.251 41.978 1.00 85.81 199 LEU A O 1
ATOM 1493 N N . PHE A 1 200 ? -25.388 -5.748 40.301 1.00 85.25 200 PHE A N 1
ATOM 1494 C CA . PHE A 1 200 ? -24.218 -5.243 39.588 1.00 85.25 200 PHE A CA 1
ATOM 1495 C C . PHE A 1 200 ? -24.513 -5.206 38.085 1.00 85.25 200 PHE A C 1
ATOM 1497 O O . PHE A 1 200 ? -25.323 -5.993 37.591 1.00 85.25 200 PHE A O 1
ATOM 1504 N N . VAL A 1 201 ? -23.857 -4.301 37.360 1.00 86.56 201 VAL A N 1
ATOM 1505 C CA . VAL A 1 201 ? -23.955 -4.224 35.894 1.00 86.56 201 VAL A CA 1
ATOM 1506 C C . VAL A 1 201 ? -23.204 -5.421 35.284 1.00 86.56 201 VAL A C 1
ATOM 1508 O O . VAL A 1 201 ? -22.067 -5.656 35.691 1.00 86.56 201 VAL A O 1
ATOM 1511 N N . PRO A 1 202 ? -23.794 -6.190 34.346 1.00 88.44 202 PRO A N 1
ATOM 1512 C CA . PRO A 1 202 ? -23.082 -7.265 33.651 1.00 88.44 202 PRO A CA 1
ATOM 1513 C C . PRO A 1 202 ? -21.910 -6.740 32.807 1.00 88.44 202 PRO A C 1
ATOM 1515 O O . PRO A 1 202 ? -21.957 -5.617 32.312 1.00 88.44 202 PRO A O 1
ATOM 1518 N N . GLU A 1 203 ? -20.897 -7.575 32.575 1.00 88.62 203 GLU A N 1
ATOM 1519 C CA . GLU A 1 203 ? -19.709 -7.215 31.775 1.00 88.62 203 GLU A CA 1
ATOM 1520 C C . GLU A 1 203 ? -19.953 -7.353 30.257 1.00 88.62 203 GLU A C 1
ATOM 1522 O O . GLU A 1 203 ? -19.443 -6.564 29.465 1.00 88.62 203 GLU A O 1
ATOM 1527 N N . VAL A 1 204 ? -20.824 -8.284 29.843 1.00 91.56 204 VAL A N 1
ATOM 1528 C CA . VAL A 1 204 ? -21.134 -8.583 28.427 1.00 91.56 204 VAL A CA 1
ATOM 1529 C C . VAL A 1 204 ? -21.553 -7.356 27.584 1.00 91.56 204 VAL A C 1
ATOM 1531 O O . VAL A 1 204 ? -21.066 -7.241 26.460 1.00 91.56 204 VAL A O 1
ATOM 1534 N N . PRO A 1 205 ? -22.394 -6.407 28.060 1.00 92.56 205 PRO A N 1
ATOM 1535 C CA . PRO A 1 205 ? -22.692 -5.170 27.332 1.00 92.56 205 PRO A CA 1
ATOM 1536 C C . PRO A 1 205 ? -21.440 -4.375 26.957 1.00 92.56 205 PRO A C 1
ATOM 1538 O O . PRO A 1 205 ? -21.342 -3.890 25.836 1.00 92.56 205 PRO A O 1
ATOM 1541 N N . PHE A 1 206 ? -20.475 -4.260 27.871 1.00 91.00 206 PHE A N 1
ATOM 1542 C CA . PHE A 1 206 ? -19.240 -3.517 27.635 1.00 91.00 206 PHE A CA 1
ATOM 1543 C C . PHE A 1 206 ? -18.399 -4.182 26.534 1.00 91.00 206 PHE A C 1
ATOM 1545 O O . PHE A 1 206 ? -17.952 -3.491 25.620 1.00 91.00 206 PHE A O 1
ATOM 1552 N N . GLU A 1 207 ? -18.268 -5.514 26.545 1.00 92.00 207 GLU A N 1
ATOM 1553 C CA . GLU A 1 207 ? -17.588 -6.234 25.460 1.00 92.00 207 GLU A CA 1
ATOM 1554 C C . GLU A 1 207 ? -18.290 -6.053 24.106 1.00 92.00 207 GLU A C 1
ATOM 1556 O O . GLU A 1 207 ? -17.638 -5.764 23.108 1.00 92.00 207 GLU A O 1
ATOM 1561 N N . VAL A 1 208 ? -19.618 -6.214 24.053 1.00 92.06 208 VAL A N 1
ATOM 1562 C CA . VAL A 1 208 ? -20.397 -6.117 22.804 1.00 92.06 208 VAL A CA 1
ATOM 1563 C C . VAL A 1 208 ? -20.297 -4.717 22.192 1.00 92.06 208 VAL A C 1
ATOM 1565 O O . VAL A 1 208 ? -20.115 -4.584 20.981 1.00 92.06 208 VAL A O 1
ATOM 1568 N N . LEU A 1 209 ? -20.379 -3.672 23.020 1.00 92.75 209 LEU A N 1
ATOM 1569 C CA . LEU A 1 209 ? -20.295 -2.287 22.560 1.00 92.75 209 LEU A CA 1
ATOM 1570 C C . LEU A 1 209 ? -18.863 -1.912 22.134 1.00 92.75 209 LEU A C 1
ATOM 1572 O O . LEU A 1 209 ? -18.710 -1.199 21.146 1.00 92.75 209 LEU A O 1
ATOM 1576 N N . ILE A 1 210 ? -17.820 -2.441 22.790 1.00 92.81 210 ILE A N 1
ATOM 1577 C CA . ILE A 1 210 ? -16.427 -2.248 22.348 1.00 92.81 210 ILE A CA 1
ATOM 1578 C C . ILE A 1 210 ? -16.116 -3.019 21.062 1.00 92.81 210 ILE A C 1
ATOM 1580 O O . ILE A 1 210 ? -15.544 -2.426 20.151 1.00 92.81 210 ILE A O 1
ATOM 1584 N N . ARG A 1 211 ? -16.530 -4.288 20.926 1.00 94.62 211 ARG A N 1
ATOM 1585 C CA . ARG A 1 211 ? -16.349 -5.065 19.681 1.00 94.62 211 ARG A CA 1
ATOM 1586 C C . ARG A 1 211 ? -16.916 -4.316 18.471 1.00 94.62 211 ARG A C 1
ATOM 1588 O O . ARG A 1 211 ? -16.245 -4.193 17.451 1.00 94.62 211 ARG A O 1
ATOM 1595 N N . ARG A 1 212 ? -18.106 -3.722 18.621 1.00 93.25 212 ARG A N 1
ATOM 1596 C CA . ARG A 1 212 ? -18.740 -2.867 17.602 1.00 93.25 212 ARG A CA 1
ATOM 1597 C C . ARG A 1 212 ? -17.897 -1.643 17.213 1.00 93.25 212 ARG A C 1
ATOM 1599 O O . ARG A 1 212 ? -17.946 -1.251 16.052 1.00 93.25 212 ARG A O 1
ATOM 1606 N N . GLN A 1 213 ? -17.143 -1.047 18.138 1.00 93.75 213 GLN A N 1
ATOM 1607 C CA . GLN A 1 213 ? -16.263 0.089 17.835 1.00 93.75 213 GLN A CA 1
ATOM 1608 C C . GLN A 1 213 ? -14.926 -0.353 17.222 1.00 93.75 213 GLN A C 1
ATOM 1610 O O . GLN A 1 213 ? -14.477 0.258 16.257 1.00 93.75 213 GLN A O 1
ATOM 1615 N N . ILE A 1 214 ? -14.332 -1.457 17.694 1.00 95.25 214 ILE A N 1
ATOM 1616 C CA . ILE A 1 214 ? -13.111 -2.037 17.101 1.00 95.25 214 ILE A CA 1
ATOM 1617 C C . ILE A 1 214 ? -13.353 -2.425 15.632 1.00 95.25 214 ILE A C 1
ATOM 1619 O O . ILE A 1 214 ? -12.518 -2.131 14.778 1.00 95.25 214 ILE A O 1
ATOM 1623 N N . ALA A 1 215 ? -14.525 -2.984 15.308 1.00 95.62 215 ALA A N 1
ATOM 1624 C CA . ALA A 1 215 ? -14.910 -3.325 13.935 1.00 95.62 215 ALA A CA 1
ATOM 1625 C C . ALA A 1 215 ? -14.799 -2.145 12.944 1.00 95.62 215 ALA A C 1
ATOM 1627 O O . ALA A 1 215 ? -14.469 -2.348 11.777 1.00 95.62 215 ALA A O 1
ATOM 1628 N N . ARG A 1 216 ? -15.031 -0.904 13.399 1.00 95.88 216 ARG A N 1
ATOM 1629 C CA . ARG A 1 216 ? -14.991 0.307 12.554 1.00 95.88 216 ARG A CA 1
ATOM 1630 C C . ARG A 1 216 ? -13.576 0.708 12.130 1.00 95.88 216 ARG A C 1
ATOM 1632 O O . ARG A 1 216 ? -13.423 1.505 11.211 1.00 95.88 216 ARG A O 1
ATOM 1639 N N . LEU A 1 217 ? -12.542 0.131 12.747 1.00 96.62 217 LEU A N 1
ATOM 1640 C CA . LEU A 1 217 ? -11.143 0.333 12.360 1.00 96.62 217 LEU A CA 1
ATOM 1641 C C . LEU A 1 217 ? -10.759 -0.467 11.097 1.00 96.62 217 LEU A C 1
ATOM 1643 O O . LEU A 1 217 ? -9.696 -0.230 10.519 1.00 96.62 217 LEU A O 1
ATOM 1647 N N . LEU A 1 218 ? -11.616 -1.392 10.642 1.00 97.44 218 LEU A N 1
ATOM 1648 C CA . LEU A 1 218 ? -11.377 -2.212 9.453 1.00 97.44 218 LEU A CA 1
ATOM 1649 C C . LEU A 1 218 ? -11.355 -1.379 8.164 1.00 97.44 218 LEU A C 1
ATOM 1651 O O . LEU A 1 218 ? -10.368 -1.420 7.432 1.00 97.44 218 LEU A O 1
ATOM 1655 N N . ASP A 1 219 ? -12.397 -0.588 7.900 1.00 97.06 219 ASP A N 1
ATOM 1656 C CA . ASP A 1 219 ? -12.515 0.209 6.670 1.00 97.06 219 ASP A CA 1
ATOM 1657 C C . ASP A 1 219 ? -11.341 1.184 6.423 1.00 97.06 219 ASP A C 1
ATOM 1659 O O . ASP A 1 219 ? -10.771 1.129 5.327 1.00 97.06 219 ASP A O 1
ATOM 1663 N N . PRO A 1 220 ? -10.888 2.023 7.384 1.00 97.50 220 PRO A N 1
ATOM 1664 C CA . PRO A 1 220 ? -9.714 2.877 7.171 1.00 97.50 220 PRO A CA 1
ATOM 1665 C C . PRO A 1 220 ? -8.415 2.069 6.992 1.00 97.50 220 PRO A C 1
ATOM 1667 O O . PRO A 1 220 ? -7.515 2.503 6.268 1.00 97.50 220 PRO A O 1
ATOM 1670 N N . SER A 1 221 ? -8.321 0.868 7.575 1.00 98.00 221 SER A N 1
ATOM 1671 C CA . SER A 1 221 ? -7.170 -0.031 7.394 1.00 98.00 221 SER A CA 1
ATOM 1672 C C . SER A 1 221 ? -7.140 -0.657 5.993 1.00 98.00 221 SER A C 1
ATOM 1674 O O . SER A 1 221 ? -6.096 -0.666 5.338 1.00 98.00 221 SER A O 1
ATOM 1676 N N . LEU A 1 222 ? -8.291 -1.100 5.475 1.00 98.25 222 LEU A N 1
ATOM 1677 C CA . LEU A 1 222 ? -8.433 -1.564 4.090 1.00 98.25 222 LEU A CA 1
ATOM 1678 C C . LEU A 1 222 ? -8.195 -0.423 3.086 1.00 98.25 222 LEU A C 1
ATOM 1680 O O . LEU A 1 222 ? -7.548 -0.616 2.056 1.00 98.25 222 LEU A O 1
ATOM 1684 N N . GLN A 1 223 ? -8.659 0.793 3.393 1.00 98.25 223 GLN A N 1
ATOM 1685 C CA . GLN A 1 223 ? -8.409 1.973 2.564 1.00 98.25 223 GLN A CA 1
ATOM 1686 C C . GLN A 1 223 ? -6.911 2.324 2.495 1.00 98.25 223 GLN A C 1
ATOM 1688 O O . GLN A 1 223 ? -6.407 2.627 1.412 1.00 98.25 223 GLN A O 1
ATOM 1693 N N . CYS A 1 224 ? -6.183 2.210 3.611 1.00 98.19 224 CYS A N 1
ATOM 1694 C CA . CYS A 1 224 ? -4.727 2.364 3.654 1.00 98.19 224 CYS A CA 1
ATOM 1695 C C . CYS A 1 224 ? -4.019 1.383 2.699 1.00 98.19 224 CYS A C 1
ATOM 1697 O O . CYS A 1 224 ? -3.226 1.809 1.855 1.00 98.19 224 CYS A O 1
ATOM 1699 N N . ALA A 1 225 ? -4.371 0.091 2.747 1.00 98.00 225 ALA A N 1
ATOM 1700 C CA . ALA A 1 225 ? -3.810 -0.923 1.847 1.00 98.00 225 ALA A CA 1
ATOM 1701 C C . ALA A 1 225 ? -4.070 -0.610 0.360 1.00 98.00 225 ALA A C 1
ATOM 1703 O O . ALA A 1 225 ? -3.167 -0.734 -0.471 1.00 98.00 225 ALA A O 1
ATOM 1704 N N . ARG A 1 226 ? -5.274 -0.128 0.024 1.00 97.62 226 ARG A N 1
ATOM 1705 C CA . ARG A 1 226 ? -5.642 0.277 -1.346 1.00 97.62 226 ARG A CA 1
ATOM 1706 C C . ARG A 1 226 ? -4.834 1.482 -1.835 1.00 97.62 226 ARG A C 1
ATOM 1708 O O . ARG A 1 226 ? -4.325 1.447 -2.953 1.00 97.62 226 ARG A O 1
ATOM 1715 N N . PHE A 1 227 ? -4.625 2.500 -0.996 1.00 97.81 227 PHE A N 1
ATOM 1716 C CA . PHE A 1 227 ? -3.772 3.645 -1.346 1.00 97.81 227 PHE A CA 1
ATOM 1717 C C . PHE A 1 227 ? -2.303 3.253 -1.583 1.00 97.81 227 PHE A C 1
ATOM 1719 O O . PHE A 1 227 ? -1.637 3.868 -2.419 1.00 97.81 227 PHE A O 1
ATOM 1726 N N . ILE A 1 228 ? -1.796 2.233 -0.880 1.00 97.44 228 ILE A N 1
ATOM 1727 C CA . ILE A 1 228 ? -0.447 1.689 -1.099 1.00 97.44 228 ILE A CA 1
ATOM 1728 C C . ILE A 1 228 ? -0.387 0.918 -2.425 1.00 97.44 228 ILE A C 1
ATOM 1730 O O . ILE A 1 228 ? 0.523 1.155 -3.218 1.00 97.44 228 ILE A O 1
ATOM 1734 N N . TYR A 1 229 ? -1.375 0.063 -2.713 1.00 97.12 229 TYR A N 1
ATOM 1735 C CA . TYR A 1 229 ? -1.505 -0.620 -4.008 1.00 97.12 229 TYR A CA 1
ATOM 1736 C C . TYR A 1 229 ? -1.540 0.378 -5.182 1.00 97.12 229 TYR A C 1
ATOM 1738 O O . TYR A 1 229 ? -0.795 0.210 -6.149 1.00 97.12 229 TYR A O 1
ATOM 1746 N N . ASP A 1 230 ? -2.322 1.458 -5.079 1.00 96.62 230 ASP A N 1
ATOM 1747 C CA . ASP A 1 230 ? -2.397 2.493 -6.119 1.00 96.62 230 ASP A CA 1
ATOM 1748 C C . ASP A 1 230 ? -1.035 3.162 -6.366 1.00 96.62 230 ASP A C 1
ATOM 1750 O O . ASP A 1 230 ? -0.688 3.473 -7.510 1.00 96.62 230 ASP A O 1
ATOM 1754 N N . GLU A 1 231 ? -0.241 3.390 -5.313 1.00 95.62 231 GLU A N 1
ATOM 1755 C CA . GLU A 1 231 ? 1.116 3.932 -5.438 1.00 95.62 231 GLU A CA 1
ATOM 1756 C C . GLU A 1 231 ? 2.079 2.928 -6.087 1.00 95.62 231 GLU A C 1
ATOM 1758 O O . GLU A 1 231 ? 2.783 3.304 -7.022 1.00 95.62 231 GLU A O 1
ATOM 1763 N N . LEU A 1 232 ? 2.048 1.647 -5.704 1.00 95.69 232 LEU A N 1
ATOM 1764 C CA . LEU A 1 232 ? 2.859 0.597 -6.340 1.00 95.69 232 LEU A CA 1
ATOM 1765 C C . LEU A 1 232 ? 2.543 0.453 -7.842 1.00 95.69 232 LEU A C 1
ATOM 1767 O O . LEU A 1 232 ? 3.456 0.330 -8.665 1.00 95.69 232 LEU A O 1
ATOM 1771 N N . ILE A 1 233 ? 1.267 0.563 -8.228 1.00 94.50 233 ILE A N 1
ATOM 1772 C CA . ILE A 1 233 ? 0.842 0.610 -9.635 1.00 94.50 233 ILE A CA 1
ATOM 1773 C C . ILE A 1 233 ? 1.417 1.851 -10.340 1.00 94.50 233 ILE A C 1
ATOM 1775 O O . ILE A 1 233 ? 1.992 1.727 -11.424 1.00 94.50 233 ILE A O 1
ATOM 1779 N N . LYS A 1 234 ? 1.348 3.044 -9.728 1.00 92.38 234 LYS A N 1
ATOM 1780 C CA . LYS A 1 234 ? 1.979 4.268 -10.269 1.00 92.38 234 LYS A CA 1
ATOM 1781 C C . LYS A 1 234 ? 3.497 4.123 -10.441 1.00 92.38 234 LYS A C 1
ATOM 1783 O O . LYS A 1 234 ? 4.025 4.565 -11.461 1.00 92.38 234 LYS A O 1
ATOM 1788 N N . MET A 1 235 ? 4.187 3.491 -9.493 1.00 91.38 235 MET A N 1
ATOM 1789 C CA . MET A 1 235 ? 5.633 3.247 -9.546 1.00 91.38 235 MET A CA 1
ATOM 1790 C C . MET A 1 235 ? 6.013 2.313 -10.701 1.00 91.38 235 MET A C 1
ATOM 1792 O O . MET A 1 235 ? 6.942 2.616 -11.452 1.00 91.38 235 MET A O 1
ATOM 1796 N N . SER A 1 236 ? 5.261 1.223 -10.898 1.00 91.12 236 SER A N 1
ATOM 1797 C CA . SER A 1 236 ? 5.537 0.246 -11.963 1.00 91.12 236 SER A CA 1
ATOM 1798 C C . SER A 1 236 ? 5.526 0.888 -13.357 1.00 91.12 236 SER A C 1
ATOM 1800 O O . SER A 1 236 ? 6.486 0.756 -14.118 1.00 91.12 236 SER A O 1
ATOM 1802 N N . HIS A 1 237 ? 4.514 1.712 -13.650 1.00 88.75 237 HIS A N 1
ATOM 1803 C CA . HIS A 1 237 ? 4.415 2.439 -14.915 1.00 88.75 237 HIS A CA 1
ATOM 1804 C C . HIS A 1 237 ? 5.537 3.476 -15.116 1.00 88.75 237 HIS A C 1
ATOM 1806 O O . HIS A 1 237 ? 5.946 3.695 -16.258 1.00 88.75 237 HIS A O 1
ATOM 1812 N N . ARG A 1 238 ? 6.053 4.105 -14.045 1.00 86.50 238 ARG A N 1
ATOM 1813 C CA . ARG A 1 238 ? 7.181 5.061 -14.119 1.00 86.50 238 ARG A CA 1
ATOM 1814 C C . ARG A 1 238 ? 8.503 4.363 -14.455 1.00 86.50 238 ARG A C 1
ATOM 1816 O O . ARG A 1 238 ? 9.272 4.875 -15.261 1.00 86.50 238 ARG A O 1
ATOM 1823 N N . CYS A 1 239 ? 8.729 3.160 -13.932 1.00 84.19 239 CYS A N 1
ATOM 1824 C CA . CYS A 1 239 ? 9.925 2.362 -14.238 1.00 84.19 239 CYS A CA 1
ATOM 1825 C C . CYS A 1 239 ? 9.959 1.842 -15.697 1.00 84.19 239 CYS A C 1
ATOM 1827 O O . CYS A 1 239 ? 11.003 1.415 -16.183 1.00 84.19 239 CYS A O 1
ATOM 1829 N N . MET A 1 240 ? 8.835 1.899 -16.423 1.00 72.06 240 MET A N 1
ATOM 1830 C CA . MET A 1 240 ? 8.686 1.422 -17.810 1.00 72.06 240 MET A CA 1
ATOM 1831 C C . MET A 1 240 ? 8.993 2.485 -18.893 1.00 72.06 240 MET A C 1
ATOM 1833 O O . MET A 1 240 ? 8.788 2.215 -20.079 1.00 72.06 240 MET A O 1
ATOM 1837 N N . VAL A 1 241 ? 9.394 3.714 -18.534 1.00 66.81 241 VAL A N 1
ATOM 1838 C CA . VAL A 1 241 ? 9.285 4.877 -19.446 1.00 66.81 241 VAL A CA 1
ATOM 1839 C C . VAL A 1 241 ? 10.353 4.946 -20.544 1.00 66.81 241 VAL A C 1
ATOM 1841 O O . VAL A 1 241 ? 9.999 5.309 -21.664 1.00 66.81 241 VAL A O 1
ATOM 1844 N N . ASN A 1 242 ? 11.617 4.598 -20.276 1.00 67.38 242 ASN A N 1
ATOM 1845 C CA . ASN A 1 242 ? 12.726 4.914 -21.194 1.00 67.38 242 ASN A CA 1
ATOM 1846 C C . ASN A 1 242 ? 13.094 3.766 -22.159 1.00 67.38 242 ASN A C 1
ATOM 1848 O O . ASN A 1 242 ? 12.907 3.896 -23.368 1.00 67.38 242 ASN A O 1
ATOM 1852 N N . GLU A 1 243 ? 13.588 2.622 -21.670 1.00 68.81 243 GLU A N 1
ATOM 1853 C CA . GLU A 1 243 ? 14.130 1.570 -22.561 1.00 68.81 243 GLU A CA 1
ATOM 1854 C C . GLU A 1 243 ? 13.051 0.758 -23.302 1.00 68.81 243 GLU A C 1
ATOM 1856 O O . GLU A 1 243 ? 13.277 0.258 -24.407 1.00 68.81 243 GLU A O 1
ATOM 1861 N N . LEU A 1 244 ? 11.852 0.654 -22.721 1.00 74.12 244 LEU A N 1
ATOM 1862 C CA . LEU A 1 244 ? 10.769 -0.200 -23.217 1.00 74.12 244 LEU A CA 1
ATOM 1863 C C . LEU A 1 244 ? 9.914 0.421 -24.334 1.00 74.12 244 LEU A C 1
ATOM 1865 O O . LEU A 1 244 ? 9.107 -0.290 -24.934 1.00 74.12 244 LEU A O 1
ATOM 1869 N N . GLN A 1 245 ? 10.130 1.692 -24.694 1.00 76.56 245 GLN A N 1
ATOM 1870 C CA . GLN A 1 245 ? 9.471 2.328 -25.851 1.00 76.56 245 GLN A CA 1
ATOM 1871 C C . GLN A 1 245 ? 9.782 1.601 -27.169 1.00 76.56 245 GLN A C 1
ATOM 1873 O O . GLN A 1 245 ? 8.930 1.506 -28.049 1.00 76.56 245 GLN A O 1
ATOM 1878 N N . ARG A 1 246 ? 10.989 1.025 -27.283 1.00 81.44 246 ARG A N 1
ATOM 1879 C CA . ARG A 1 246 ? 11.424 0.201 -28.427 1.00 81.44 246 ARG A CA 1
ATOM 1880 C C . ARG A 1 246 ? 10.639 -1.113 -28.551 1.00 81.44 246 ARG A C 1
ATOM 1882 O O . ARG A 1 246 ? 10.622 -1.713 -29.623 1.00 81.44 246 ARG A O 1
ATOM 1889 N N . PHE A 1 247 ? 9.987 -1.566 -27.478 1.00 86.62 247 PHE A N 1
ATOM 1890 C CA . PHE A 1 247 ? 9.360 -2.886 -27.384 1.00 86.62 247 PHE A CA 1
ATOM 1891 C C . PHE A 1 247 ? 7.930 -2.801 -26.810 1.00 86.62 247 PHE A C 1
ATOM 1893 O O . PHE A 1 247 ? 7.656 -3.376 -25.756 1.00 86.62 247 PHE A O 1
ATOM 1900 N N . PRO A 1 248 ? 6.973 -2.137 -27.491 1.00 87.12 248 PRO A N 1
ATOM 1901 C CA . PRO A 1 248 ? 5.639 -1.860 -26.940 1.00 87.12 248 PRO A CA 1
ATOM 1902 C C . PRO A 1 248 ? 4.841 -3.123 -26.568 1.00 87.12 248 PRO A C 1
ATOM 1904 O O . PRO A 1 248 ? 4.067 -3.107 -25.613 1.00 87.12 248 PRO A O 1
ATOM 1907 N N . VAL A 1 249 ? 5.059 -4.241 -27.274 1.00 90.81 249 VAL A N 1
ATOM 1908 C CA . VAL A 1 249 ? 4.454 -5.542 -26.932 1.00 90.81 249 VAL A CA 1
ATOM 1909 C C . VAL A 1 249 ? 5.043 -6.107 -25.635 1.00 90.81 249 VAL A C 1
ATOM 1911 O O . VAL A 1 249 ? 4.292 -6.603 -24.800 1.00 90.81 249 VAL A O 1
ATOM 1914 N N . LEU A 1 250 ? 6.363 -6.002 -25.439 1.00 88.31 250 LEU A N 1
ATOM 1915 C CA . LEU A 1 250 ? 7.027 -6.423 -24.201 1.00 88.31 250 LEU A CA 1
ATOM 1916 C C . LEU A 1 250 ? 6.595 -5.537 -23.032 1.00 88.31 250 LEU A C 1
ATOM 1918 O O . LEU A 1 250 ? 6.214 -6.069 -21.996 1.00 88.31 250 LEU A O 1
ATOM 1922 N N . ARG A 1 251 ? 6.572 -4.211 -23.229 1.00 88.75 251 ARG A N 1
ATOM 1923 C CA . ARG A 1 251 ? 6.085 -3.240 -22.241 1.00 88.75 251 ARG A CA 1
ATOM 1924 C C . ARG A 1 251 ? 4.695 -3.630 -21.745 1.00 88.75 251 ARG A C 1
ATOM 1926 O O . ARG A 1 251 ? 4.541 -3.897 -20.560 1.00 88.75 251 ARG A O 1
ATOM 1933 N N . LYS A 1 252 ? 3.730 -3.802 -22.662 1.00 90.50 252 LYS A N 1
ATOM 1934 C CA . LYS A 1 252 ? 2.379 -4.246 -22.297 1.00 90.50 252 LYS A CA 1
ATOM 1935 C C . LYS A 1 252 ? 2.385 -5.590 -21.563 1.00 90.50 252 LYS A C 1
ATOM 1937 O O . LYS A 1 252 ? 1.619 -5.754 -20.626 1.00 90.50 252 LYS A O 1
ATOM 1942 N N . ARG A 1 253 ? 3.216 -6.561 -21.959 1.00 92.25 253 ARG A N 1
ATOM 1943 C CA . ARG A 1 253 ? 3.279 -7.851 -21.252 1.00 92.25 253 ARG A CA 1
ATOM 1944 C C . ARG A 1 253 ? 3.834 -7.744 -19.838 1.00 92.25 253 ARG A C 1
ATOM 1946 O O . ARG A 1 253 ? 3.399 -8.513 -18.988 1.00 92.25 253 ARG A O 1
ATOM 1953 N N . ILE A 1 254 ? 4.746 -6.813 -19.576 1.00 90.38 254 ILE A N 1
ATOM 1954 C CA . ILE A 1 254 ? 5.241 -6.573 -18.220 1.00 90.38 254 ILE A CA 1
ATOM 1955 C C . ILE A 1 254 ? 4.202 -5.770 -17.414 1.00 90.38 254 ILE A C 1
ATOM 1957 O O . ILE A 1 254 ? 3.918 -6.162 -16.286 1.00 90.38 254 ILE A O 1
ATOM 1961 N N . ASP A 1 255 ? 3.545 -4.760 -18.007 1.00 90.25 255 ASP A N 1
ATOM 1962 C CA . ASP A 1 255 ? 2.390 -4.065 -17.404 1.00 90.25 255 ASP A CA 1
ATOM 1963 C C . ASP A 1 255 ? 1.272 -5.070 -17.012 1.00 90.25 255 ASP A C 1
ATOM 1965 O O . ASP A 1 255 ? 0.809 -5.066 -15.871 1.00 90.25 255 ASP A O 1
ATOM 1969 N N . ASP A 1 256 ? 0.880 -5.972 -17.932 1.00 93.31 256 ASP A N 1
ATOM 1970 C CA . ASP A 1 256 ? -0.125 -7.035 -17.725 1.00 93.31 256 ASP A CA 1
ATOM 1971 C C . ASP A 1 256 ? 0.258 -7.929 -16.517 1.00 93.31 256 ASP A C 1
ATOM 1973 O O . ASP A 1 256 ? -0.581 -8.242 -15.673 1.00 93.31 256 ASP A O 1
ATOM 1977 N N . VAL A 1 257 ? 1.524 -8.365 -16.429 1.00 94.12 257 VAL A N 1
ATOM 1978 C CA . VAL A 1 257 ? 2.006 -9.294 -15.385 1.00 94.12 257 VAL A CA 1
ATOM 1979 C C . VAL A 1 257 ? 2.133 -8.610 -14.022 1.00 94.12 257 VAL A C 1
ATOM 1981 O O . VAL A 1 257 ? 1.684 -9.167 -13.021 1.00 94.12 257 VAL A O 1
ATOM 1984 N N . LEU A 1 258 ? 2.692 -7.399 -13.968 1.00 92.12 258 LEU A N 1
ATOM 1985 C CA . LEU A 1 258 ? 2.845 -6.633 -12.727 1.00 92.12 258 LEU A CA 1
ATOM 1986 C C . LEU A 1 258 ? 1.493 -6.182 -12.164 1.00 92.12 258 LEU A C 1
ATOM 1988 O O . LEU A 1 258 ? 1.269 -6.273 -10.958 1.00 92.12 258 LEU A O 1
ATOM 1992 N N . GLY A 1 259 ? 0.576 -5.739 -13.030 1.00 92.19 259 GLY A N 1
ATOM 1993 C CA . GLY A 1 259 ? -0.774 -5.324 -12.643 1.00 92.19 259 GLY A CA 1
ATOM 1994 C C . GLY A 1 259 ? -1.656 -6.467 -12.126 1.00 92.19 259 GLY A C 1
ATOM 1995 O O . GLY A 1 259 ? -2.627 -6.205 -11.411 1.00 92.19 259 GLY A O 1
ATOM 1996 N N . ASN A 1 260 ? -1.313 -7.717 -12.456 1.00 95.38 260 ASN A N 1
ATOM 1997 C CA . ASN A 1 260 ? -1.886 -8.911 -11.835 1.00 95.38 260 ASN A CA 1
ATOM 1998 C C . ASN A 1 260 ? -1.163 -9.239 -10.522 1.00 95.38 260 ASN A C 1
ATOM 2000 O O . ASN A 1 260 ? -1.812 -9.267 -9.487 1.00 95.38 260 ASN A O 1
ATOM 2004 N N . PHE A 1 261 ? 0.171 -9.347 -10.514 1.00 94.88 261 PHE A N 1
ATOM 2005 C CA . PHE A 1 261 ? 0.953 -9.642 -9.302 1.00 94.88 261 PHE A CA 1
ATOM 2006 C C . PHE A 1 261 ? 0.636 -8.701 -8.121 1.00 94.88 261 PHE A C 1
ATOM 2008 O O . PHE A 1 261 ? 0.415 -9.157 -7.001 1.00 94.88 261 PHE A O 1
ATOM 2015 N N . LEU A 1 262 ? 0.550 -7.389 -8.368 1.00 94.69 262 LEU A N 1
ATOM 2016 C CA . LEU A 1 262 ? 0.209 -6.401 -7.336 1.00 94.69 262 LEU A CA 1
ATOM 2017 C C . LEU A 1 262 ? -1.247 -6.519 -6.852 1.00 94.69 262 LEU A C 1
ATOM 2019 O O . LEU A 1 262 ? -1.532 -6.223 -5.695 1.00 94.69 262 LEU A O 1
ATOM 2023 N N . ARG A 1 263 ? -2.170 -6.965 -7.714 1.00 94.25 263 ARG A N 1
ATOM 2024 C CA . ARG A 1 263 ? -3.582 -7.205 -7.373 1.00 94.25 263 ARG A CA 1
ATOM 2025 C C . ARG A 1 263 ? -3.743 -8.483 -6.556 1.00 94.25 263 ARG A C 1
ATOM 2027 O O . ARG A 1 263 ? -4.427 -8.471 -5.537 1.00 94.25 263 ARG A O 1
ATOM 2034 N N . ASP A 1 264 ? -3.063 -9.543 -6.972 1.00 95.69 264 ASP A N 1
ATOM 2035 C CA . ASP A 1 264 ? -3.055 -10.841 -6.304 1.00 95.69 264 ASP A CA 1
ATOM 2036 C C . ASP A 1 264 ? -2.381 -10.748 -4.921 1.00 95.69 264 ASP A C 1
ATOM 2038 O O . ASP A 1 264 ? -2.734 -11.495 -4.014 1.00 95.69 264 ASP A O 1
ATOM 2042 N N . GLY A 1 265 ? -1.471 -9.784 -4.722 1.00 93.69 265 GLY A N 1
ATOM 2043 C CA . GLY A 1 265 ? -0.910 -9.427 -3.413 1.00 93.69 265 GLY A CA 1
ATOM 2044 C C . GLY A 1 265 ? -1.806 -8.543 -2.528 1.00 93.69 265 GLY A C 1
ATOM 2045 O O . GLY A 1 265 ? -1.631 -8.538 -1.305 1.00 93.69 265 GLY A O 1
ATOM 2046 N N . LEU A 1 266 ? -2.794 -7.831 -3.088 1.00 94.81 266 LEU A N 1
ATOM 2047 C CA . LEU A 1 266 ? -3.702 -6.984 -2.304 1.00 94.81 266 LEU A CA 1
ATOM 2048 C C . LEU A 1 266 ? -4.689 -7.829 -1.485 1.00 94.81 266 LEU A C 1
ATOM 2050 O O . LEU A 1 266 ? -4.825 -7.596 -0.287 1.00 94.81 266 LEU A O 1
ATOM 2054 N N . GLN A 1 267 ? -5.323 -8.843 -2.084 1.00 94.56 267 GLN A N 1
ATOM 2055 C CA . GLN A 1 267 ? -6.340 -9.652 -1.394 1.00 94.56 267 GLN A CA 1
ATOM 2056 C C . GLN A 1 267 ? -5.806 -10.370 -0.128 1.00 94.56 267 GLN A C 1
ATOM 2058 O O . GLN A 1 267 ? -6.472 -10.288 0.908 1.00 94.56 267 GLN A O 1
ATOM 2063 N N . PRO A 1 268 ? -4.626 -11.028 -0.125 1.00 97.38 268 PRO A N 1
ATOM 2064 C CA . PRO A 1 268 ? -4.028 -11.574 1.097 1.00 97.38 268 PRO A CA 1
ATOM 2065 C C . PRO A 1 268 ? -3.731 -10.501 2.150 1.00 97.38 268 PRO A C 1
ATOM 2067 O O . PRO A 1 268 ? -3.892 -10.756 3.342 1.00 97.38 268 PRO A O 1
ATOM 2070 N N . SER A 1 269 ? -3.348 -9.294 1.721 1.00 97.06 269 SER A N 1
ATOM 2071 C CA . SER A 1 269 ? -3.074 -8.167 2.620 1.00 97.06 269 SER A CA 1
ATOM 2072 C C . SER A 1 269 ? -4.357 -7.653 3.285 1.00 97.06 269 SER A C 1
ATOM 2074 O O . SER A 1 269 ? -4.395 -7.500 4.503 1.00 97.06 269 SER A O 1
ATOM 2076 N N . GLU A 1 270 ? -5.435 -7.467 2.516 1.00 97.31 270 GLU A N 1
ATOM 2077 C CA . GLU A 1 270 ? -6.766 -7.127 3.041 1.00 97.31 270 GLU A CA 1
ATOM 2078 C C . GLU A 1 270 ? -7.304 -8.218 3.983 1.00 97.31 270 GLU A C 1
ATOM 2080 O O . GLU A 1 270 ? -7.862 -7.911 5.034 1.00 97.31 270 GLU A O 1
ATOM 2085 N N . THR A 1 271 ? -7.068 -9.493 3.653 1.00 97.81 271 THR A N 1
ATOM 2086 C CA . THR A 1 271 ? -7.457 -10.640 4.494 1.00 97.81 271 THR A CA 1
ATOM 2087 C C . THR A 1 271 ? -6.706 -10.634 5.831 1.00 97.81 271 THR A C 1
ATOM 2089 O O . THR A 1 271 ? -7.316 -10.806 6.883 1.00 97.81 271 THR A O 1
ATOM 2092 N N . MET A 1 272 ? -5.392 -10.377 5.819 1.00 98.19 272 MET A N 1
ATOM 2093 C CA . MET A 1 272 ? -4.585 -10.272 7.040 1.00 98.19 272 MET A CA 1
ATOM 2094 C C . MET A 1 272 ? -5.008 -9.082 7.915 1.00 98.19 272 MET A C 1
ATOM 2096 O O . MET A 1 272 ? -5.051 -9.209 9.136 1.00 98.19 272 MET A O 1
ATOM 2100 N N . ILE A 1 273 ? -5.365 -7.946 7.307 1.00 98.06 273 ILE A N 1
ATOM 2101 C CA . ILE A 1 273 ? -5.934 -6.790 8.018 1.00 98.06 273 ILE A CA 1
ATOM 2102 C C . ILE A 1 273 ? -7.263 -7.170 8.689 1.00 98.06 273 ILE A C 1
ATOM 2104 O O . ILE A 1 273 ? -7.454 -6.852 9.861 1.00 98.06 273 ILE A O 1
ATOM 2108 N N . GLY A 1 274 ? -8.134 -7.909 7.991 1.00 98.06 274 GLY A N 1
ATOM 2109 C CA . GLY A 1 274 ? -9.357 -8.483 8.561 1.00 98.06 274 GLY A CA 1
ATOM 2110 C C . GLY A 1 274 ? -9.078 -9.328 9.805 1.00 98.06 274 GLY A C 1
ATOM 2111 O O . GLY A 1 274 ? -9.587 -9.014 10.880 1.00 98.06 274 GLY A O 1
ATOM 2112 N N . HIS A 1 275 ? -8.188 -10.320 9.695 1.00 98.12 275 HIS A N 1
ATOM 2113 C CA . HIS A 1 275 ? -7.809 -11.182 10.820 1.00 98.12 275 HIS A CA 1
ATOM 2114 C C . HIS A 1 275 ? -7.245 -10.402 12.023 1.00 98.12 275 HIS A C 1
ATOM 2116 O O . HIS A 1 275 ? -7.491 -10.782 13.165 1.00 98.12 275 HIS A O 1
ATOM 2122 N N . ILE A 1 276 ? -6.491 -9.316 11.803 1.00 98.00 276 ILE A N 1
ATOM 2123 C CA . ILE A 1 276 ? -5.971 -8.475 12.896 1.00 98.00 276 ILE A CA 1
ATOM 2124 C C . ILE A 1 276 ? -7.121 -7.800 13.657 1.00 98.00 276 ILE A C 1
ATOM 2126 O O . ILE A 1 276 ? -7.152 -7.863 14.884 1.00 98.00 276 ILE A O 1
ATOM 2130 N N . VAL A 1 277 ? -8.092 -7.209 12.952 1.00 97.12 277 VAL A N 1
ATOM 2131 C CA . VAL A 1 277 ? -9.261 -6.581 13.596 1.00 97.12 277 VAL A CA 1
ATOM 2132 C C . VAL A 1 277 ? -10.144 -7.631 14.284 1.00 97.12 277 VAL A C 1
ATOM 2134 O O . VAL A 1 277 ? -10.655 -7.380 15.373 1.00 97.12 277 VAL A O 1
ATOM 2137 N N . GLU A 1 278 ? -10.281 -8.829 13.711 1.00 97.25 278 GLU A N 1
ATOM 2138 C CA . GLU A 1 278 ? -10.989 -9.956 14.337 1.00 97.25 278 GLU A CA 1
ATOM 2139 C C . GLU A 1 278 ? -10.320 -10.430 15.639 1.00 97.25 278 GLU A C 1
ATOM 2141 O O . GLU A 1 278 ? -11.018 -10.642 16.631 1.00 97.25 278 GLU A O 1
ATOM 2146 N N . MET A 1 279 ? -8.986 -10.523 15.689 1.00 97.12 279 MET A N 1
ATOM 2147 C CA . MET A 1 279 ? -8.254 -10.886 16.914 1.00 97.12 279 MET A CA 1
ATOM 2148 C C . MET A 1 279 ? -8.411 -9.844 18.032 1.00 97.12 279 MET A C 1
ATOM 2150 O O . MET A 1 279 ? -8.620 -10.221 19.185 1.00 97.12 279 MET A O 1
ATOM 2154 N N . GLU A 1 280 ? -8.365 -8.547 17.709 1.00 95.00 280 GLU A N 1
ATOM 2155 C CA . GLU A 1 280 ? -8.605 -7.468 18.685 1.00 95.00 280 GLU A CA 1
ATOM 2156 C C . GLU A 1 280 ? -10.071 -7.432 19.170 1.00 95.00 280 GLU A C 1
ATOM 2158 O O . GLU A 1 280 ? -10.352 -6.970 20.277 1.00 95.00 280 GLU A O 1
ATOM 2163 N N . MET A 1 281 ? -11.021 -7.950 18.380 1.00 94.94 281 MET A N 1
ATOM 2164 C CA . MET A 1 281 ? -12.410 -8.132 18.815 1.00 94.94 281 MET A CA 1
ATOM 2165 C C . MET A 1 281 ? -12.615 -9.370 19.697 1.00 94.94 281 MET A C 1
ATOM 2167 O O . MET A 1 281 ? -13.483 -9.334 20.569 1.00 94.94 281 MET A O 1
ATOM 2171 N N . ASP A 1 282 ? -11.880 -10.466 19.496 1.00 94.94 282 ASP A N 1
ATOM 2172 C CA . ASP A 1 282 ? -12.119 -11.719 20.228 1.00 94.94 282 ASP A CA 1
ATOM 2173 C C . ASP A 1 282 ? -11.900 -11.546 21.745 1.00 94.94 282 ASP A C 1
ATOM 2175 O O . ASP A 1 282 ? -12.816 -11.793 22.540 1.00 94.94 282 ASP A O 1
ATOM 2179 N N . TYR A 1 283 ? -10.742 -11.009 22.153 1.00 94.19 283 TYR A N 1
ATOM 2180 C CA . TYR A 1 283 ? -10.347 -10.894 23.563 1.00 94.19 283 TYR A CA 1
ATOM 2181 C C . TYR A 1 283 ? -10.083 -9.452 24.038 1.00 94.19 283 TYR A C 1
ATOM 2183 O O . TYR A 1 283 ? -9.043 -8.852 23.765 1.00 94.19 283 TYR A O 1
ATOM 2191 N N . ILE A 1 284 ? -10.985 -8.922 24.873 1.00 93.50 284 ILE A N 1
ATOM 2192 C CA . ILE A 1 284 ? -10.857 -7.582 25.467 1.00 93.50 284 ILE A CA 1
ATOM 2193 C C . ILE A 1 284 ? -10.012 -7.627 26.752 1.00 93.50 284 ILE A C 1
ATOM 2195 O O . ILE A 1 284 ? -10.477 -8.027 27.821 1.00 93.50 284 ILE A O 1
ATOM 2199 N N . ASN A 1 285 ? -8.760 -7.166 26.679 1.00 92.81 285 ASN A N 1
ATOM 2200 C CA . ASN A 1 285 ? -7.819 -7.202 27.805 1.00 92.81 285 ASN A CA 1
ATOM 2201 C C . ASN A 1 285 ? -8.091 -6.126 28.884 1.00 92.81 285 ASN A C 1
ATOM 2203 O O . ASN A 1 285 ? -7.408 -5.101 28.966 1.00 92.81 285 ASN A O 1
ATOM 2207 N N . THR A 1 286 ? -9.034 -6.399 29.787 1.00 90.50 286 THR A N 1
ATOM 2208 C CA . THR A 1 286 ? -9.351 -5.551 30.957 1.00 90.50 286 THR A CA 1
ATOM 2209 C C . THR A 1 286 ? -8.219 -5.448 31.992 1.00 90.50 286 THR A C 1
ATOM 2211 O O . THR A 1 286 ? -8.265 -4.588 32.870 1.00 90.50 286 THR A O 1
ATOM 2214 N N . SER A 1 287 ? -7.168 -6.270 31.884 1.00 91.19 287 SER A N 1
ATOM 2215 C CA . SER A 1 287 ? -5.958 -6.188 32.722 1.00 91.19 287 SER A CA 1
ATOM 2216 C C . SER A 1 287 ? -4.860 -5.291 32.127 1.00 91.19 287 SER A C 1
ATOM 2218 O O . SER A 1 287 ? -3.770 -5.180 32.694 1.00 91.19 287 SER A O 1
ATOM 2220 N N . HIS A 1 288 ? -5.102 -4.643 30.983 1.00 92.94 288 HIS A N 1
ATOM 2221 C CA . HIS A 1 288 ? -4.109 -3.788 30.337 1.00 92.94 288 HIS A CA 1
ATOM 2222 C C . HIS A 1 288 ? -3.781 -2.534 31.189 1.00 92.94 288 HIS A C 1
ATOM 2224 O O . HIS A 1 288 ? -4.706 -1.851 31.624 1.00 92.94 288 HIS A O 1
ATOM 2230 N N . PRO A 1 289 ? -2.502 -2.131 31.382 1.00 92.00 289 PRO A N 1
ATOM 2231 C CA . PRO A 1 289 ? -2.141 -1.011 32.271 1.00 92.00 289 PRO A CA 1
ATOM 2232 C C . PRO A 1 289 ? -2.698 0.381 31.920 1.00 92.00 289 PRO A C 1
ATOM 2234 O O . PRO A 1 289 ? -2.591 1.297 32.736 1.00 92.00 289 PRO A O 1
ATOM 2237 N N . ASN A 1 290 ? -3.266 0.566 30.722 1.00 91.62 290 ASN A N 1
ATOM 2238 C CA . ASN A 1 290 ? -3.970 1.799 30.342 1.00 91.62 290 ASN A CA 1
ATOM 2239 C C . ASN A 1 290 ? -5.486 1.739 30.603 1.00 91.62 290 ASN A C 1
ATOM 2241 O O . ASN A 1 290 ? -6.154 2.762 30.469 1.00 91.62 290 ASN A O 1
ATOM 2245 N N . PHE A 1 291 ? -6.038 0.574 30.950 1.00 90.44 291 PHE A N 1
ATOM 2246 C CA . PHE A 1 291 ? -7.473 0.395 31.131 1.00 90.44 291 PHE A CA 1
ATOM 2247 C C . PHE A 1 291 ? -7.964 1.042 32.433 1.00 90.44 291 PHE A C 1
ATOM 2249 O O . PHE A 1 291 ? -7.412 0.830 33.517 1.00 90.44 291 PHE A O 1
ATOM 2256 N N . VAL A 1 292 ? -9.032 1.835 32.341 1.00 86.19 292 VAL A N 1
ATOM 2257 C CA . VAL A 1 292 ? -9.667 2.469 33.503 1.00 86.19 292 VAL A CA 1
ATOM 2258 C C . VAL A 1 292 ? -10.720 1.515 34.065 1.00 86.19 292 VAL A C 1
ATOM 2260 O O . VAL A 1 292 ? -11.906 1.631 33.773 1.00 86.19 292 VAL A O 1
ATOM 2263 N N . GLY A 1 293 ? -10.266 0.554 34.875 1.00 85.31 293 GLY A N 1
ATOM 2264 C CA . GLY A 1 293 ? -11.136 -0.437 35.515 1.00 85.31 293 GLY A CA 1
ATOM 2265 C C . GLY A 1 293 ? -12.283 0.184 36.329 1.00 85.31 293 GLY A C 1
ATOM 2266 O O . GLY A 1 293 ? -12.148 1.279 36.885 1.00 85.31 293 GLY A O 1
ATOM 2267 N N . GLY A 1 294 ? -13.405 -0.541 36.420 1.00 82.12 294 GLY A N 1
ATOM 2268 C CA . GLY A 1 294 ? -14.711 -0.022 36.852 1.00 82.12 294 GLY A CA 1
ATOM 2269 C C . GLY A 1 294 ? -14.701 0.832 38.125 1.00 82.12 294 GLY A C 1
ATOM 2270 O O . GLY A 1 294 ? -15.263 1.923 38.124 1.00 82.12 294 GLY A O 1
ATOM 2271 N N . SER A 1 295 ? -14.000 0.413 39.184 1.00 82.88 295 SER A N 1
ATOM 2272 C CA . SER A 1 295 ? -13.902 1.180 40.439 1.00 82.88 295 SER A CA 1
ATOM 2273 C C . SER A 1 295 ? -13.341 2.595 40.239 1.00 82.88 295 SER A C 1
ATOM 2275 O O . SER A 1 295 ? -13.826 3.545 40.850 1.00 82.88 295 SER A O 1
ATOM 2277 N N . LYS A 1 296 ? -12.350 2.750 39.351 1.00 85.44 296 LYS A N 1
ATOM 2278 C CA . LYS A 1 296 ? -11.727 4.040 39.028 1.00 85.44 296 LYS A CA 1
ATOM 2279 C C . LYS A 1 296 ? -12.602 4.870 38.085 1.00 85.44 296 LYS A C 1
ATOM 2281 O O . LYS A 1 296 ? -12.683 6.083 38.251 1.00 85.44 296 LYS A O 1
ATOM 2286 N N . ALA A 1 297 ? -13.298 4.229 37.144 1.00 86.81 297 ALA A N 1
ATOM 2287 C CA . ALA A 1 297 ? -14.281 4.899 36.289 1.00 86.81 297 ALA A CA 1
ATOM 2288 C C . ALA A 1 297 ? -15.445 5.482 37.116 1.00 86.81 297 ALA A C 1
ATOM 2290 O O . ALA A 1 297 ? -15.808 6.646 36.944 1.00 86.81 297 ALA A O 1
ATOM 2291 N N . VAL A 1 298 ? -15.968 4.714 38.080 1.00 85.25 298 VAL A N 1
ATOM 2292 C CA . VAL A 1 298 ? -17.004 5.163 39.026 1.00 85.25 298 VAL A CA 1
ATOM 2293 C C . VAL A 1 298 ? -16.501 6.309 39.906 1.00 85.25 298 VAL A C 1
ATOM 2295 O O . VAL A 1 298 ? -17.238 7.269 40.123 1.00 85.25 298 VAL A O 1
ATOM 2298 N N . GLU A 1 299 ? -15.250 6.266 40.378 1.00 87.56 299 GLU A N 1
ATOM 2299 C CA . GLU A 1 299 ? -14.672 7.385 41.132 1.00 87.56 299 GLU A CA 1
ATOM 2300 C C . GLU A 1 299 ? -14.633 8.674 40.294 1.00 87.56 299 GLU A C 1
ATOM 2302 O O . GLU A 1 299 ? -15.110 9.714 40.751 1.00 87.56 299 GLU A O 1
ATOM 2307 N N . ILE A 1 300 ? -14.139 8.602 39.053 1.00 89.12 300 ILE A N 1
ATOM 2308 C CA . ILE A 1 300 ? -14.063 9.742 38.125 1.00 89.12 300 ILE A CA 1
ATOM 2309 C C . ILE A 1 300 ? -15.462 10.318 37.849 1.00 89.12 300 ILE A C 1
ATOM 2311 O O . ILE A 1 300 ? -15.664 11.526 37.986 1.00 89.12 300 ILE A O 1
ATOM 2315 N N . ALA A 1 301 ? -16.451 9.469 37.552 1.00 85.38 301 ALA A N 1
ATOM 2316 C CA . ALA A 1 301 ? -17.834 9.898 37.332 1.00 85.38 301 ALA A CA 1
ATOM 2317 C C . ALA A 1 301 ? -18.445 10.568 38.582 1.00 85.38 301 ALA A C 1
ATOM 2319 O O . ALA A 1 301 ? -19.108 11.603 38.488 1.00 85.38 301 ALA A O 1
ATOM 2320 N N . LEU A 1 302 ? -18.174 10.040 39.782 1.00 88.12 302 LEU A N 1
ATOM 2321 C CA . LEU A 1 302 ? -18.614 10.647 41.043 1.00 88.12 302 LEU A CA 1
ATOM 2322 C C . LEU A 1 302 ? -17.902 11.973 41.351 1.00 88.12 302 LEU A C 1
ATOM 2324 O O . LEU A 1 302 ? -18.501 12.837 41.994 1.00 88.12 302 LEU A O 1
ATOM 2328 N N . GLN A 1 303 ? -16.652 12.160 40.919 1.00 87.94 303 GLN A N 1
ATOM 2329 C CA . GLN A 1 303 ? -15.950 13.444 41.019 1.00 87.94 303 GLN A CA 1
ATOM 2330 C C . GLN A 1 303 ? -16.556 14.483 40.056 1.00 87.94 303 GLN A C 1
ATOM 2332 O O . GLN A 1 303 ? -16.853 15.599 40.487 1.00 87.94 303 GLN A O 1
ATOM 2337 N N . GLN A 1 304 ? -16.843 14.104 38.805 1.00 85.81 304 GLN A N 1
ATOM 2338 C CA . GLN A 1 304 ? -17.519 14.961 37.817 1.00 85.81 304 GLN A CA 1
ATOM 2339 C C . GLN A 1 304 ? -18.923 15.387 38.287 1.00 85.81 304 GLN A C 1
ATOM 2341 O O . GLN A 1 304 ? -19.252 16.570 38.290 1.00 85.81 304 GLN A O 1
ATOM 2346 N N . LEU A 1 305 ? -19.727 14.455 38.812 1.00 84.56 305 LEU A N 1
ATOM 2347 C CA . LEU A 1 305 ? -21.049 14.764 39.376 1.00 84.56 305 LEU A CA 1
ATOM 2348 C C . LEU A 1 305 ? -20.997 15.701 40.599 1.00 84.56 305 LEU A C 1
ATOM 2350 O O . LEU A 1 305 ? -21.982 16.386 40.888 1.00 84.56 305 LEU A O 1
ATOM 2354 N N . LYS A 1 306 ? -19.876 15.745 41.333 1.00 82.38 306 LYS A N 1
ATOM 2355 C CA . LYS A 1 306 ? -19.666 16.687 42.446 1.00 82.38 306 LYS A CA 1
ATOM 2356 C C . LYS A 1 306 ? -19.274 18.076 41.941 1.00 82.38 306 LYS A C 1
ATOM 2358 O O . LYS A 1 306 ? -19.867 19.052 42.398 1.00 82.38 306 LYS A O 1
ATOM 2363 N N . SER A 1 307 ? -18.338 18.183 40.995 1.00 77.62 307 SER A N 1
ATOM 2364 C CA . SER A 1 307 ? -17.917 19.481 40.446 1.00 77.62 307 SER A CA 1
ATOM 2365 C C . SER A 1 307 ? -19.056 20.184 39.699 1.00 77.62 307 SER A C 1
ATOM 2367 O O . SER A 1 307 ? -19.295 21.368 39.947 1.00 77.62 307 SER A O 1
ATOM 2369 N N . SER A 1 308 ? -19.842 19.454 38.898 1.00 71.81 308 SER A N 1
ATOM 2370 C CA . SER A 1 308 ? -21.037 19.995 38.233 1.00 71.81 308 SER A CA 1
ATOM 2371 C C . SER A 1 308 ? -22.056 20.562 39.226 1.00 71.81 308 SER A C 1
ATOM 2373 O O . SER A 1 308 ? -22.618 21.626 38.983 1.00 71.81 308 SER A O 1
ATOM 2375 N N . LYS A 1 309 ? -22.267 19.905 40.377 1.00 61.44 309 LYS A N 1
ATOM 2376 C CA . LYS A 1 309 ? -23.201 20.392 41.407 1.00 61.44 309 LYS A CA 1
ATOM 2377 C C . LYS A 1 309 ? -22.723 21.681 42.071 1.00 61.44 309 LYS A C 1
ATOM 2379 O O . LYS A 1 309 ? -23.540 22.585 42.232 1.00 61.44 309 LYS A O 1
ATOM 2384 N N . ILE A 1 310 ? -21.429 21.790 42.385 1.00 58.50 310 ILE A N 1
ATOM 2385 C CA . ILE A 1 310 ? -20.830 22.984 43.012 1.00 58.50 310 ILE A CA 1
ATOM 2386 C C . ILE A 1 310 ? -21.012 24.228 42.124 1.00 58.50 310 ILE A C 1
ATOM 2388 O O . ILE A 1 310 ? -21.337 25.300 42.635 1.00 58.50 310 ILE A O 1
ATOM 2392 N N . ALA A 1 311 ? -20.903 24.078 40.798 1.00 56.00 311 ALA A N 1
ATOM 2393 C CA . ALA A 1 311 ? -21.149 25.163 39.842 1.00 56.00 311 ALA A CA 1
ATOM 2394 C C . ALA A 1 311 ? -22.602 25.695 39.861 1.00 56.00 311 ALA A C 1
ATOM 2396 O O . ALA A 1 311 ? -22.832 26.862 39.555 1.00 56.00 311 ALA A O 1
ATOM 2397 N N . THR A 1 312 ? -23.581 24.875 40.261 1.00 54.59 312 THR A N 1
ATOM 2398 C CA . THR A 1 312 ? -25.007 25.262 40.349 1.00 54.59 312 THR A CA 1
ATOM 2399 C C . THR A 1 312 ? -25.419 25.923 41.667 1.00 54.59 312 THR A C 1
ATOM 2401 O O . THR A 1 312 ? -26.528 26.446 41.750 1.00 54.59 312 THR A O 1
ATOM 2404 N N . THR A 1 313 ? -24.587 25.887 42.714 1.00 46.28 313 THR A N 1
ATOM 2405 C CA . THR A 1 313 ? -25.006 26.233 44.091 1.00 46.28 313 THR A CA 1
ATOM 2406 C C . THR A 1 313 ? -24.536 27.598 44.607 1.00 46.28 313 THR A C 1
ATOM 2408 O O . THR A 1 313 ? -24.693 27.874 45.793 1.00 46.28 313 THR A O 1
ATOM 2411 N N . MET A 1 314 ? -23.988 28.471 43.755 1.00 41.03 314 MET A N 1
ATOM 2412 C CA . MET A 1 314 ? -23.610 29.839 44.146 1.00 41.03 314 MET A CA 1
ATOM 2413 C C . MET A 1 314 ? -24.849 30.690 44.498 1.00 41.03 314 MET A C 1
ATOM 2415 O O . MET A 1 314 ? -25.652 30.980 43.606 1.00 41.03 314 MET A O 1
ATOM 2419 N N . PRO A 1 315 ? -25.027 31.148 45.756 1.00 42.50 315 PRO A N 1
ATOM 2420 C CA . PRO A 1 315 ? -26.165 31.983 46.121 1.00 42.50 315 PRO A CA 1
ATOM 2421 C C . PRO A 1 315 ? -25.979 33.399 45.571 1.00 42.50 315 PRO A C 1
ATOM 2423 O O . PRO A 1 315 ? -24.979 34.061 45.848 1.00 42.50 315 PRO A O 1
ATOM 2426 N N . ARG A 1 316 ? -26.968 33.904 44.829 1.00 44.91 316 ARG A N 1
ATOM 2427 C CA . ARG A 1 316 ? -26.982 35.294 44.354 1.00 44.91 316 ARG A CA 1
ATOM 2428 C C . ARG A 1 316 ? -27.345 36.230 45.513 1.00 44.91 316 ARG A C 1
ATOM 2430 O O . ARG A 1 316 ? -28.513 36.572 45.688 1.00 44.91 316 ARG A O 1
ATOM 2437 N N . GLN A 1 317 ? -26.347 36.585 46.326 1.00 39.91 317 GLN A N 1
ATOM 2438 C CA . GLN A 1 317 ? -26.491 37.516 47.449 1.00 39.91 317 GLN A CA 1
ATOM 2439 C C . GLN A 1 317 ? -27.091 38.859 47.002 1.00 39.91 317 GLN A C 1
ATOM 2441 O O . GLN A 1 317 ? -26.890 39.307 45.871 1.00 39.91 317 GLN A O 1
ATOM 2446 N N . LYS A 1 318 ? -27.862 39.475 47.902 1.00 37.25 318 LYS A N 1
ATOM 2447 C CA . LYS A 1 318 ? -28.674 40.665 47.643 1.00 37.25 318 LYS A CA 1
ATOM 2448 C C . LYS A 1 318 ? -28.640 41.585 48.860 1.00 37.25 318 LYS A C 1
ATOM 2450 O O . LYS A 1 318 ? -29.302 41.280 49.844 1.00 37.25 318 LYS A O 1
ATOM 2455 N N . ASP A 1 319 ? -28.003 42.737 48.701 1.00 34.19 319 ASP A N 1
ATOM 2456 C CA . ASP A 1 319 ? -28.179 43.935 49.527 1.00 34.19 319 ASP A CA 1
ATOM 2457 C C . ASP A 1 319 ? -28.198 45.177 48.606 1.00 34.19 319 ASP A C 1
ATOM 2459 O O . ASP A 1 319 ? -27.698 45.117 47.480 1.00 34.19 319 ASP A O 1
ATOM 2463 N N . GLY A 1 320 ? -28.867 46.258 49.030 1.00 33.97 320 GLY A N 1
ATOM 2464 C CA . GLY A 1 320 ? -29.007 47.523 48.272 1.00 33.97 320 GLY A CA 1
ATOM 2465 C C . GLY A 1 320 ? -27.963 48.583 48.671 1.00 33.97 320 GLY A C 1
ATOM 2466 O O . GLY A 1 320 ? -26.988 48.247 49.332 1.00 33.97 320 GLY A O 1
ATOM 2467 N N . VAL A 1 321 ? -28.095 49.881 48.357 1.00 36.56 321 VAL A N 1
ATOM 2468 C CA . VAL A 1 321 ? -29.167 50.704 47.726 1.00 36.56 321 VAL A CA 1
ATOM 2469 C C . VAL A 1 321 ? -28.520 52.053 47.280 1.00 36.56 321 VAL A C 1
ATOM 2471 O O . VAL A 1 321 ? -27.426 52.342 47.754 1.00 36.56 321 VAL A O 1
ATOM 2474 N N . GLU A 1 322 ? -29.038 52.953 46.426 1.00 32.59 322 GLU A N 1
ATOM 2475 C CA . GLU A 1 322 ? -30.270 53.111 45.611 1.00 32.59 322 GLU A CA 1
ATOM 2476 C C . GLU A 1 322 ? -29.975 54.101 44.432 1.00 32.59 322 GLU A C 1
ATOM 2478 O O . GLU A 1 322 ? -28.839 54.550 44.313 1.00 32.59 322 GLU A O 1
ATOM 2483 N N . ALA A 1 323 ? -30.999 54.510 43.654 1.00 35.28 323 ALA A N 1
ATOM 2484 C CA . ALA A 1 323 ? -31.068 55.720 42.791 1.00 35.28 323 ALA A CA 1
ATOM 2485 C C . ALA A 1 323 ? -30.201 55.762 41.492 1.00 35.28 323 ALA A C 1
ATOM 2487 O O . ALA A 1 323 ? -29.047 55.358 41.491 1.00 35.28 323 ALA A O 1
ATOM 2488 N N . ASP A 1 324 ? -30.657 56.273 40.331 1.00 33.16 324 ASP A N 1
ATOM 2489 C CA . ASP A 1 324 ? -31.972 56.795 39.881 1.00 33.16 324 ASP A CA 1
ATOM 2490 C C . ASP A 1 324 ? -32.078 56.775 38.320 1.00 33.16 324 ASP A C 1
ATOM 2492 O O . ASP A 1 324 ? -31.055 56.706 37.645 1.00 33.16 324 ASP A O 1
ATOM 2496 N N . LYS A 1 325 ? -33.302 56.922 37.770 1.00 33.53 325 LYS A N 1
ATOM 2497 C CA . LYS A 1 325 ? -33.699 57.210 36.358 1.00 33.53 325 LYS A CA 1
ATOM 2498 C C . LYS A 1 325 ? -33.419 56.127 35.277 1.00 33.53 325 LYS A C 1
ATOM 2500 O O . LYS A 1 325 ? -32.288 55.742 35.039 1.00 33.53 325 LYS A O 1
ATOM 2505 N N . VAL A 1 326 ? -34.463 55.512 34.676 1.00 32.50 326 VAL A N 1
ATOM 2506 C CA . VAL A 1 326 ? -35.279 55.958 33.494 1.00 32.50 326 VAL A CA 1
ATOM 2507 C C . VAL A 1 326 ? -34.562 55.619 32.160 1.00 32.50 326 VAL A C 1
ATOM 2509 O O . VAL A 1 326 ? -33.391 55.930 32.027 1.00 32.50 326 VAL A O 1
ATOM 2512 N N . GLN A 1 327 ? -35.152 54.933 31.157 1.00 35.34 327 GLN A N 1
ATOM 2513 C CA . GLN A 1 327 ? -36.465 55.159 30.512 1.00 35.34 327 GLN A CA 1
ATOM 2514 C C . GLN A 1 327 ? -36.976 53.949 29.663 1.00 35.34 327 GLN A C 1
ATOM 2516 O O . GLN A 1 327 ? -36.165 53.385 28.945 1.00 35.34 327 GLN A O 1
ATOM 2521 N N . GLN A 1 328 ? -38.302 53.666 29.663 1.00 32.81 328 GLN A N 1
ATOM 2522 C CA . GLN A 1 328 ? -39.134 53.021 28.588 1.00 32.81 328 GLN A CA 1
ATOM 2523 C C . GLN A 1 328 ? -38.742 51.610 28.029 1.00 32.81 328 GLN A C 1
ATOM 2525 O O . GLN A 1 328 ? -37.607 51.182 28.155 1.00 32.81 328 GLN A O 1
ATOM 2530 N N . SER A 1 329 ? -39.571 50.798 27.339 1.00 33.66 329 SER A N 1
ATOM 2531 C CA . SER A 1 329 ? -41.037 50.515 27.253 1.00 33.66 329 SER A CA 1
ATOM 2532 C C . SER A 1 329 ? -41.231 49.326 26.258 1.00 33.66 329 SER A C 1
ATOM 2534 O O . SER A 1 329 ? -40.359 49.130 25.421 1.00 33.66 329 SER A O 1
ATOM 2536 N N . GLU A 1 330 ? -42.293 48.501 26.178 1.00 35.81 330 GLU A N 1
ATOM 2537 C CA . GLU A 1 330 ? -43.474 48.179 27.014 1.00 35.81 330 GLU A CA 1
ATOM 2538 C C . GLU A 1 330 ? -44.243 46.952 26.430 1.00 35.81 330 GLU A C 1
ATOM 2540 O O . GLU A 1 330 ? -44.278 46.810 25.213 1.00 35.81 330 GLU A O 1
ATOM 2545 N N . LYS A 1 331 ? -45.001 46.206 27.270 1.00 34.00 331 LYS A N 1
ATOM 2546 C CA . LYS A 1 331 ? -46.102 45.239 26.923 1.00 34.00 331 LYS A CA 1
ATOM 2547 C C . LYS A 1 331 ? -45.690 43.963 26.135 1.00 34.00 331 LYS A C 1
ATOM 2549 O O . LYS A 1 331 ? -44.739 43.982 25.374 1.00 34.00 331 LYS A O 1
ATOM 2554 N N . GLY A 1 332 ? -46.344 42.793 26.238 1.00 30.61 332 GLY A N 1
ATOM 2555 C CA . GLY A 1 332 ? -47.438 42.249 27.080 1.00 30.61 332 GLY A CA 1
ATOM 2556 C C . GLY A 1 332 ? -47.417 40.692 26.988 1.00 30.61 332 GLY A C 1
ATOM 2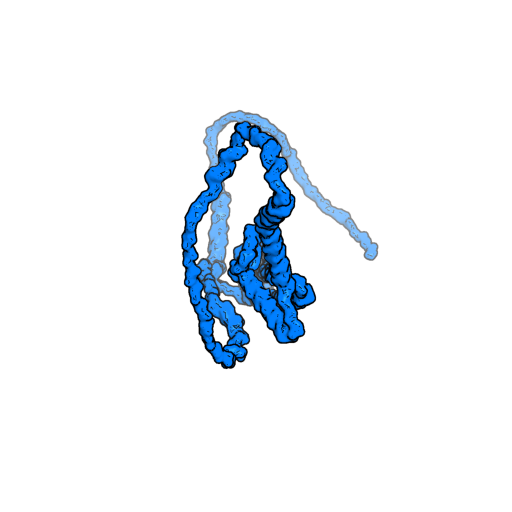557 O O . GLY A 1 332 ? -46.805 40.160 26.073 1.00 30.61 332 GLY A O 1
ATOM 2558 N N . ILE A 1 333 ? -47.867 39.869 27.953 1.00 34.25 333 ILE A N 1
ATOM 2559 C CA . ILE A 1 333 ? -49.262 39.609 28.397 1.00 34.25 333 ILE A CA 1
ATOM 2560 C C . ILE A 1 333 ? -50.148 39.071 27.240 1.00 34.25 333 ILE A C 1
ATOM 2562 O O . ILE A 1 333 ? -50.342 39.811 26.288 1.00 34.25 333 ILE A O 1
ATOM 2566 N N . LYS A 1 334 ? -50.773 37.868 27.256 1.00 33.19 334 LYS A N 1
ATOM 2567 C CA . LYS A 1 334 ? -50.836 36.729 28.221 1.00 33.19 334 LYS A CA 1
ATOM 2568 C C . LYS A 1 334 ? -51.451 35.448 27.565 1.00 33.19 334 LYS A C 1
ATOM 2570 O O . LYS A 1 334 ? -52.305 35.571 26.704 1.00 33.19 334 LYS A O 1
ATOM 2575 N N . SER A 1 335 ? -51.141 34.263 28.119 1.00 35.62 335 SER A N 1
ATOM 2576 C CA . SER A 1 335 ? -52.039 33.083 28.322 1.00 35.62 335 SER A CA 1
ATOM 2577 C C . SER A 1 335 ? -52.640 32.206 27.177 1.00 35.62 335 SER A C 1
ATOM 2579 O O . SER A 1 335 ? -53.694 32.526 26.652 1.00 35.62 335 SER A O 1
ATOM 2581 N N . ARG A 1 336 ? -52.150 30.943 27.114 1.00 31.95 336 ARG A N 1
ATOM 2582 C CA . ARG A 1 336 ? -52.839 29.665 27.514 1.00 31.95 336 ARG A CA 1
ATOM 2583 C C . ARG A 1 336 ? -53.896 28.972 26.596 1.00 31.95 336 ARG A C 1
ATOM 2585 O O . ARG A 1 336 ? -54.697 29.621 25.948 1.00 31.95 336 ARG A O 1
ATOM 2592 N N . ALA A 1 337 ? -53.968 27.634 26.767 1.00 30.08 337 ALA A N 1
ATOM 2593 C CA . ALA A 1 337 ? -54.891 26.596 26.230 1.00 30.08 337 ALA A CA 1
ATOM 2594 C C . ALA A 1 337 ? -54.468 25.976 24.871 1.00 30.08 337 ALA A C 1
ATOM 2596 O O . ALA A 1 337 ? -54.002 26.719 24.020 1.00 30.08 337 ALA A O 1
ATOM 2597 N N . ILE A 1 338 ? -54.433 24.650 24.609 1.00 36.97 338 ILE A N 1
ATOM 2598 C CA . ILE A 1 338 ? -55.126 23.401 25.065 1.00 36.97 338 ILE A CA 1
ATOM 2599 C C . ILE A 1 338 ? -56.282 22.973 24.128 1.00 36.97 338 ILE A C 1
ATOM 2601 O O . ILE A 1 338 ? -57.014 23.824 23.640 1.00 36.97 338 ILE A O 1
ATOM 2605 N N . LEU A 1 339 ? -56.440 21.641 23.975 1.00 32.53 339 LEU A N 1
ATOM 2606 C CA . LEU A 1 339 ? -57.314 20.844 23.081 1.00 32.53 339 LEU A CA 1
ATOM 2607 C C . LEU A 1 339 ? -56.781 20.638 21.646 1.00 32.53 339 LEU A C 1
ATOM 2609 O O . LEU A 1 339 ? -56.079 21.498 21.132 1.00 32.53 339 LEU A O 1
ATOM 2613 N N . ALA A 1 340 ? -57.132 19.580 20.897 1.00 29.55 340 ALA A N 1
ATOM 2614 C CA . ALA A 1 340 ? -57.428 18.147 21.150 1.00 29.55 340 ALA A CA 1
ATOM 2615 C C . ALA A 1 340 ? -57.822 17.506 19.787 1.00 29.55 340 ALA A C 1
ATOM 2617 O O . ALA A 1 340 ? -58.301 18.215 18.906 1.00 29.55 340 ALA A O 1
ATOM 2618 N N . ARG A 1 341 ? -57.666 16.183 19.597 1.00 35.62 341 ARG A N 1
ATOM 2619 C CA . ARG A 1 341 ? -58.233 15.456 18.426 1.00 35.62 341 ARG A CA 1
ATOM 2620 C C . ARG A 1 341 ? -59.750 15.212 18.611 1.00 35.62 341 ARG A C 1
ATOM 2622 O O . ARG A 1 341 ? -60.208 15.291 19.753 1.00 35.62 341 ARG A O 1
ATOM 2629 N N . PRO A 1 342 ? -60.522 14.873 17.553 1.00 47.41 342 PRO A N 1
ATOM 2630 C CA . PRO A 1 342 ? -60.673 13.447 17.180 1.00 47.41 342 PRO A CA 1
ATOM 2631 C C . PRO A 1 342 ? -60.849 13.136 15.664 1.00 47.41 342 PRO A C 1
ATOM 2633 O O . PRO A 1 342 ? -61.207 14.016 14.898 1.00 47.41 342 PRO A O 1
ATOM 2636 N N . ASN A 1 343 ? -60.624 11.855 15.304 1.00 33.22 343 ASN A N 1
ATOM 2637 C CA . ASN A 1 343 ? -61.226 10.972 14.261 1.00 33.22 343 ASN A CA 1
ATOM 2638 C C . ASN A 1 343 ? -61.619 11.535 12.860 1.00 33.22 343 ASN A C 1
ATOM 2640 O O . ASN A 1 343 ? -62.222 12.591 12.762 1.00 33.22 343 ASN A O 1
ATOM 2644 N N . GLY A 1 344 ? -61.445 10.841 11.721 1.00 30.59 344 GLY A N 1
ATOM 2645 C CA . GLY A 1 344 ? -60.995 9.464 11.400 1.00 30.59 344 GLY A CA 1
ATOM 2646 C C . GLY A 1 344 ? -60.566 9.378 9.908 1.00 30.59 344 GLY A C 1
ATOM 2647 O O . GLY A 1 344 ? -59.965 10.336 9.440 1.00 30.59 344 GLY A O 1
ATOM 2648 N N . ILE A 1 345 ? -60.828 8.344 9.087 1.00 34.50 345 ILE A N 1
ATOM 2649 C CA . ILE A 1 345 ? -61.478 7.025 9.283 1.00 34.50 345 ILE A CA 1
ATOM 2650 C C . ILE A 1 345 ? -60.967 6.003 8.207 1.00 34.50 345 ILE A C 1
ATOM 2652 O O . ILE A 1 345 ? -59.785 6.049 7.889 1.00 34.50 345 ILE A O 1
ATOM 2656 N N . VAL A 1 346 ? -61.783 5.067 7.687 1.00 37.62 346 VAL A N 1
ATOM 2657 C CA . VAL A 1 346 ? -61.408 3.906 6.828 1.00 37.62 346 VAL A CA 1
ATOM 2658 C C . VAL A 1 346 ? -61.910 4.025 5.373 1.00 37.62 346 VAL A C 1
ATOM 2660 O O . VAL A 1 346 ? -62.991 4.565 5.142 1.00 37.62 346 VAL A O 1
ATOM 2663 N N . THR A 1 347 ? -61.200 3.432 4.400 1.00 34.78 347 THR A N 1
ATOM 2664 C CA . THR A 1 347 ? -61.803 2.778 3.208 1.00 34.78 347 THR A CA 1
ATOM 2665 C C . THR A 1 347 ? -60.871 1.688 2.650 1.00 34.78 347 THR A C 1
ATOM 2667 O O . THR A 1 347 ? -59.662 1.757 2.857 1.00 34.78 347 THR A O 1
ATOM 2670 N N . GLU A 1 348 ? -61.434 0.677 1.985 1.00 33.72 348 GLU A N 1
ATOM 2671 C CA . GLU A 1 348 ? -60.723 -0.463 1.375 1.00 33.72 348 GLU A CA 1
ATOM 2672 C C . GLU A 1 348 ? -60.299 -0.186 -0.078 1.00 33.72 348 GLU A C 1
ATOM 2674 O O . GLU A 1 348 ? -61.052 0.460 -0.811 1.00 33.72 348 GLU A O 1
ATOM 2679 N N . GLN A 1 349 ? -59.178 -0.777 -0.517 1.00 38.53 349 GLN A N 1
ATOM 2680 C CA . GLN A 1 349 ? -59.132 -1.720 -1.654 1.00 38.53 349 GLN A CA 1
ATOM 2681 C C . GLN A 1 349 ? -57.814 -2.509 -1.686 1.00 38.53 349 GLN A C 1
ATOM 2683 O O . GLN A 1 349 ? -56.818 -2.000 -1.125 1.00 38.53 349 GLN A O 1
#

Foldseek 3Di:
DPDDPDPDDPVVVVVVVVPPVPPPPPDDDDDYDDDDDDDDDYDDDDDDDPPPPPPVPDDDDCPDPPPPPDDPPCVPVVVVVVVVVVCVVVVVVVVVVVVVVVVVVVVVVVQLPDDDPDPVSVVVVVVVLVVLLVVQLVCQQVVNHPPDDPPDQAGVRVLVCLVPPVLVVVVVPQDLCPPPDPVLLVVLQDVVCDPHDDPDGDCVSVLVSNLVSLVVSLVSQLVSLVSVLVRSLVSSVVSCPRNCVSPVVVSVVSNVVSNVVSVVVSVVVSVVSVVVSVVCSPDDCCVDPVHCDDVNVVVVVVVVVVVVVVVVPDDPDDDDDDDDDDDDDDDDDDDDDDDDDDDDDDDDD

InterPro domains:
  IPR000375 Dynamin stalk domain [PF01031] (80-299)
  IPR022812 Dynamin [PTHR11566] (81-328)

Sequence (349 aa):
MQKHLDPWSSSEYAAMTNAVMFDVLLKDGVINSGGDTTVISGGAGAVNGEELYNCVAGGGCEIKLEALLFLPSITEIDFHKLLVQRINTVLPGLKTRISSALVSVAKEHASYGEITESKAGMGALLLNILSKYSEAFSSMIEGKNEEMSTSELSGGARIHYIFQSIFVKSLEEVDPCEDLTDDDIRTAIHNATGPRSALFVPEVPFEVLIRRQIARLLDPSLQCARFIYDELIKMSHRCMVNELQRFPVLRKRIDDVLGNFLRDGLQPSETMIGHIVEMEMDYINTSHPNFVGGSKAVEIALQQLKSSKIATTMPRQKDGVEADKVQQSEKGIKSRAILARPNGIVTEQ

pLDDT: mean 71.37, std 26.67, range [23.72, 98.25]